Protein AF-A0A3D4Z1T8-F1 (afdb_monomer)

Mean predicted aligned error: 6.93 Å

Secondary structure (DSSP, 8-state):
-PPP-------------------SS------EEEETTT-SSHHHHHHHPPTT-EEEE-SEEESTTTT---SSEE--TT-EEEES-TTTEEEE-TTSS-SEE-TT--S-EEEEEEEE--EEEE-SSEEEES---EEEEEEEES-EEEEE-SSEEEES-TT-EEEEEEEES-EESS-SS-PPPSEEEES---EEES-EEES-SS-SEEE-TT---EEES-EEES--BTTB-EEEEE-SSS--SEEES-EEES-SSEEEEETTEEE-HHHHHTS-STTSEE--B-S---EEEGGGTEEEEPTT-TTTT-S--SGGG--TTSSPPPSSTT-STT----

Solvent-accessible surface area (backbone atoms only — not comparable to full-atom values): 15951 Å² total; per-residue (Å²): 139,82,82,79,84,79,80,80,85,75,88,80,85,82,92,71,93,80,83,89,82,91,71,94,91,71,82,76,52,84,47,74,43,39,31,61,82,77,27,68,28,63,55,60,37,52,72,68,52,49,64,64,13,35,34,38,32,48,66,40,69,44,16,60,87,70,59,56,33,67,60,50,32,72,52,55,47,21,38,26,37,39,31,71,33,35,95,47,12,31,42,39,41,80,64,33,39,21,44,37,34,27,61,53,19,33,80,18,40,42,32,22,29,23,38,28,28,9,38,26,56,54,1,0,29,30,33,32,33,51,15,39,25,38,40,34,44,31,36,38,37,51,10,14,4,47,60,34,2,3,27,31,22,33,30,54,15,53,54,25,33,39,30,47,32,40,38,35,46,14,25,48,73,62,88,74,90,71,58,19,18,27,30,28,27,36,44,16,34,32,38,42,32,24,23,39,30,28,53,15,57,14,22,23,29,33,39,32,65,78,31,47,24,40,41,32,22,22,30,17,32,40,6,21,44,97,63,36,22,20,14,37,32,38,69,30,72,68,74,66,38,34,42,28,26,25,34,40,45,74,24,45,57,25,30,24,28,51,53,81,40,78,24,49,34,60,58,48,38,68,45,94,52,92,77,33,32,34,69,31,42,72,68,77,52,46,52,67,41,60,93,76,74,35,70,54,69,38,95,86,26,72,34,60,58,57,27,60,85,55,75,89,34,16,24,83,88,68,45,51,5,28,43,15,40,64,33,10,69,79,42,65,80,131

pLDDT: mean 89.42, std 17.72, range [29.48, 98.94]

Sequence (334 aa):
MKKGKESKILFVLSFLLLAGCADDDCCFFDGTFIVPSDFLTIQEAVDFALPGETVLVQAGVYSPTTNGEFFPIFMKDGVNIEGEDPENTILDSQGGNYLLDLFNYDRGVILNLTLRGGNSFLGGAIYAESSSGILSNLYLIGNRAEEAGSAIYAVNSDGLTMNNLVVSGNASSISGSQIPAQVEADDSDLIFVNNVVADGDSDGVRINFGSAGVYENNIFYNNGFADFGVGLADTDEVTAARIQYNICFNNAEADFFLNGADQSAEQANDLPTDGLIFANFNAAPLFSDPFANLFTLQPGSPALNAGNPDPAFNNPDGSRNDIGAFGGPFAEPP

Structure (mmCIF, N/CA/C/O backbone):
data_AF-A0A3D4Z1T8-F1
#
_entry.id   AF-A0A3D4Z1T8-F1
#
loop_
_atom_site.group_PDB
_atom_site.id
_atom_site.type_symbol
_atom_site.label_atom_id
_atom_site.label_alt_id
_atom_site.label_comp_id
_atom_site.label_asym_id
_atom_site.label_entity_id
_atom_site.label_seq_id
_atom_site.pdbx_PDB_ins_code
_atom_site.Cartn_x
_atom_site.Cartn_y
_atom_site.Cartn_z
_atom_site.occupancy
_atom_site.B_iso_or_equiv
_atom_site.auth_seq_id
_atom_site.auth_comp_id
_atom_site.auth_asym_id
_atom_site.auth_atom_id
_atom_site.pdbx_PDB_model_num
ATOM 1 N N . MET A 1 1 ? 34.169 -23.763 -2.240 1.00 36.41 1 MET A N 1
ATOM 2 C CA . MET A 1 1 ? 32.953 -24.424 -1.716 1.00 36.41 1 MET A CA 1
ATOM 3 C C . MET A 1 1 ? 32.322 -23.506 -0.679 1.00 36.41 1 MET A C 1
ATOM 5 O O . MET A 1 1 ? 32.640 -23.607 0.497 1.00 36.41 1 MET A O 1
ATOM 9 N N . LYS A 1 2 ? 31.513 -22.543 -1.131 1.00 32.25 2 LYS A N 1
ATOM 10 C CA . LYS A 1 2 ? 30.677 -21.708 -0.260 1.00 32.25 2 LYS A CA 1
ATOM 11 C C . LYS A 1 2 ? 29.327 -22.418 -0.154 1.00 32.25 2 LYS A C 1
ATOM 13 O O . LYS A 1 2 ? 28.741 -22.735 -1.183 1.00 32.25 2 LYS A O 1
ATOM 18 N N . LYS A 1 3 ? 28.905 -22.761 1.064 1.00 32.12 3 LYS A N 1
ATOM 19 C CA . LYS A 1 3 ? 27.569 -23.309 1.326 1.00 32.12 3 LYS A CA 1
ATOM 20 C C . LYS A 1 3 ? 26.558 -22.177 1.149 1.00 32.12 3 LYS A C 1
ATOM 22 O O . LYS A 1 3 ? 26.746 -21.118 1.742 1.00 32.12 3 LYS A O 1
ATOM 27 N N . GLY A 1 4 ? 25.552 -22.408 0.310 1.00 29.48 4 GLY A N 1
ATOM 28 C CA . GLY A 1 4 ? 24.429 -21.500 0.119 1.00 29.48 4 GLY A CA 1
ATOM 29 C C . GLY A 1 4 ? 23.636 -21.341 1.413 1.00 29.48 4 GLY A C 1
ATOM 30 O O . GLY A 1 4 ? 23.415 -22.314 2.136 1.00 29.48 4 GLY A O 1
ATOM 31 N N . LYS A 1 5 ? 23.251 -20.100 1.709 1.00 32.88 5 LYS A N 1
ATOM 32 C CA . LYS A 1 5 ? 22.116 -19.800 2.578 1.00 32.88 5 LYS A CA 1
ATOM 33 C C . LYS A 1 5 ? 20.875 -20.089 1.735 1.00 32.88 5 LYS A C 1
ATOM 35 O O . LYS A 1 5 ? 20.563 -19.323 0.834 1.00 32.88 5 LYS A O 1
ATOM 40 N N . GLU A 1 6 ? 20.222 -21.216 1.981 1.00 31.22 6 GLU A N 1
ATOM 41 C CA . GLU A 1 6 ? 18.834 -21.393 1.558 1.00 31.22 6 GLU A CA 1
ATOM 42 C C . GLU A 1 6 ? 17.980 -20.500 2.465 1.00 31.22 6 GLU A C 1
ATOM 44 O O . GLU A 1 6 ? 17.920 -20.720 3.677 1.00 31.22 6 GLU A O 1
ATOM 49 N N . SER A 1 7 ? 17.397 -19.448 1.888 1.00 34.56 7 SER A N 1
ATOM 50 C CA . SER A 1 7 ? 16.359 -18.654 2.542 1.00 34.56 7 SER A CA 1
ATOM 51 C C . SER A 1 7 ? 15.093 -19.503 2.578 1.00 34.56 7 SER A C 1
ATOM 53 O O . SER A 1 7 ? 14.535 -19.849 1.538 1.00 34.56 7 SER A O 1
ATOM 55 N N . LYS A 1 8 ? 14.686 -19.921 3.777 1.00 32.81 8 LYS A N 1
ATOM 56 C CA . LYS A 1 8 ? 13.397 -20.573 3.995 1.00 32.81 8 LYS A CA 1
ATOM 57 C C . LYS A 1 8 ? 12.334 -19.482 3.997 1.00 32.81 8 LYS A C 1
ATOM 59 O O . LYS A 1 8 ? 12.191 -18.783 4.993 1.00 32.81 8 LYS A O 1
ATOM 64 N N . ILE A 1 9 ? 11.611 -19.358 2.890 1.00 36.59 9 ILE A N 1
ATOM 65 C CA . ILE A 1 9 ? 10.345 -18.627 2.833 1.00 36.59 9 ILE A CA 1
ATOM 66 C C . ILE A 1 9 ? 9.370 -19.375 3.749 1.00 36.59 9 ILE A C 1
ATOM 68 O O . ILE A 1 9 ? 9.028 -20.535 3.506 1.00 36.59 9 ILE A O 1
ATOM 72 N N . LEU A 1 10 ? 9.027 -18.744 4.869 1.00 31.45 10 LEU A N 1
ATOM 73 C CA . LEU A 1 10 ? 8.068 -19.245 5.840 1.00 31.45 10 LEU A CA 1
ATOM 74 C C . LEU A 1 10 ? 6.674 -18.831 5.358 1.00 31.45 10 LEU A C 1
ATOM 76 O O . LEU A 1 10 ? 6.359 -17.648 5.313 1.00 31.45 10 LEU A O 1
ATOM 80 N N . PHE A 1 11 ? 5.866 -19.816 4.970 1.00 34.88 11 PHE A N 1
ATOM 81 C CA . PHE A 1 11 ? 4.436 -19.651 4.721 1.00 34.88 11 PHE A CA 1
ATOM 82 C C . PHE A 1 11 ? 3.749 -19.149 5.997 1.00 34.88 11 PHE A C 1
ATOM 84 O O . PHE A 1 11 ? 3.828 -19.804 7.040 1.00 34.88 11 PHE A O 1
ATOM 91 N N . VAL A 1 12 ? 3.065 -18.012 5.901 1.00 32.75 12 VAL A N 1
ATOM 92 C CA . VAL A 1 12 ? 2.177 -17.485 6.936 1.00 32.75 12 VAL A CA 1
ATOM 93 C C . VAL A 1 12 ? 0.731 -17.837 6.561 1.00 32.75 12 VAL A C 1
ATOM 95 O O . VAL A 1 12 ? 0.331 -17.701 5.410 1.00 32.75 12 VAL A O 1
ATOM 98 N N . LEU A 1 13 ? -0.008 -18.303 7.577 1.00 31.41 13 LEU A N 1
ATOM 99 C CA . LEU A 1 13 ? -1.456 -18.545 7.671 1.00 31.41 13 LEU A CA 1
ATOM 100 C C . LEU A 1 13 ? -2.035 -19.815 7.014 1.00 31.41 13 LEU A C 1
ATOM 102 O O . LEU A 1 13 ? -2.638 -19.804 5.948 1.00 31.41 13 LEU A O 1
ATOM 106 N N . SER A 1 14 ? -2.022 -20.902 7.792 1.00 29.92 14 SER A N 1
ATOM 107 C CA . SER A 1 14 ? -3.186 -21.791 7.881 1.00 29.92 14 SER A CA 1
ATOM 108 C C . SER A 1 14 ? -3.663 -21.829 9.336 1.00 29.92 14 SER A C 1
ATOM 110 O O . SER A 1 14 ? -3.093 -22.550 10.158 1.00 29.92 14 SER A O 1
ATOM 112 N N . PHE A 1 15 ? -4.698 -21.057 9.673 1.00 38.16 15 PHE A N 1
ATOM 113 C CA . PHE A 1 15 ? -5.483 -21.321 10.877 1.00 38.16 15 PHE A CA 1
ATOM 114 C C . PHE A 1 15 ? -6.428 -22.485 10.578 1.00 38.16 15 PHE A C 1
ATOM 116 O O . PHE A 1 15 ? -7.404 -22.343 9.849 1.00 38.16 15 PHE A O 1
ATOM 123 N N . LEU A 1 16 ? -6.139 -23.651 11.152 1.00 31.67 16 LEU A N 1
ATOM 124 C CA . LEU A 1 16 ? -7.151 -24.672 11.393 1.00 31.67 16 LEU A CA 1
ATOM 125 C C . LEU A 1 16 ? -6.881 -25.301 12.763 1.00 31.67 16 LEU A C 1
ATOM 127 O O . LEU A 1 16 ? -5.834 -25.910 12.987 1.00 31.67 16 LEU A O 1
ATOM 131 N N . LEU A 1 17 ? -7.834 -25.125 13.681 1.00 39.34 17 LEU A N 1
ATOM 132 C CA . LEU A 1 17 ? -7.889 -25.796 14.978 1.00 39.34 17 LEU A CA 1
ATOM 133 C C . LEU A 1 17 ? -7.648 -27.310 14.837 1.00 39.34 17 LEU A C 1
ATOM 135 O O . LEU A 1 17 ? -8.365 -27.963 14.081 1.00 39.34 17 LEU A O 1
ATOM 139 N N . LEU A 1 18 ? -6.759 -27.878 15.666 1.00 34.84 18 LEU A N 1
ATOM 140 C CA . LEU A 1 18 ? -7.100 -28.958 16.613 1.00 34.84 18 LEU A CA 1
ATOM 141 C C . LEU A 1 18 ? -5.902 -29.422 17.473 1.00 34.84 18 LEU A C 1
ATOM 143 O O . LEU A 1 18 ? -4.934 -29.988 16.981 1.00 34.84 18 LEU A O 1
ATOM 147 N N . ALA A 1 19 ? -6.114 -29.284 18.786 1.00 38.44 19 ALA A N 1
ATOM 148 C CA . ALA A 1 19 ? -5.736 -30.180 19.886 1.00 38.44 19 ALA A CA 1
ATOM 149 C C . ALA A 1 19 ? -4.251 -30.393 20.271 1.00 38.44 19 ALA A C 1
ATOM 151 O O . ALA A 1 19 ? -3.569 -31.275 19.764 1.00 38.44 19 ALA A O 1
ATOM 152 N N . GLY A 1 20 ? -3.882 -29.756 21.391 1.00 37.00 20 GLY A N 1
ATOM 153 C CA . GLY A 1 20 ? -3.565 -30.481 22.628 1.00 37.00 20 GLY A CA 1
ATOM 154 C C . GLY A 1 20 ? -2.099 -30.828 22.902 1.00 37.00 20 GLY A C 1
ATOM 155 O O . GLY A 1 20 ? -1.621 -31.874 22.482 1.00 37.00 20 GLY A O 1
ATOM 156 N N . CYS A 1 21 ? -1.456 -30.056 23.782 1.00 36.59 21 CYS A N 1
ATOM 157 C CA . CYS A 1 21 ? -0.583 -30.616 24.816 1.00 36.59 21 CYS A CA 1
ATOM 158 C C . CYS A 1 21 ? -0.473 -29.641 25.993 1.00 36.59 21 CYS A C 1
ATOM 160 O O . CYS A 1 21 ? -0.343 -28.438 25.799 1.00 36.59 21 CYS A O 1
ATOM 162 N N . ALA A 1 22 ? -0.578 -30.197 27.196 1.00 50.84 22 ALA A N 1
ATOM 163 C CA . ALA A 1 22 ? -0.464 -29.517 28.472 1.00 50.84 22 ALA A CA 1
ATOM 164 C C . ALA A 1 22 ? 0.980 -29.076 28.738 1.00 50.84 22 ALA A C 1
ATOM 166 O O . ALA A 1 22 ? 1.883 -29.889 28.574 1.00 50.84 22 ALA A O 1
ATOM 167 N N . ASP A 1 23 ? 1.141 -27.830 29.176 1.00 43.91 23 ASP A N 1
ATOM 168 C CA . ASP A 1 23 ? 2.018 -27.415 30.271 1.00 43.91 23 ASP A CA 1
ATOM 169 C C . ASP A 1 23 ? 1.471 -26.071 30.797 1.00 43.91 23 ASP A C 1
ATOM 171 O O . ASP A 1 23 ? 1.036 -25.216 30.023 1.00 43.91 23 ASP A O 1
ATOM 175 N N . ASP A 1 24 ? 1.373 -25.952 32.120 1.00 50.19 24 ASP A N 1
ATOM 176 C CA . ASP A 1 24 ? 0.730 -24.847 32.837 1.00 50.19 24 ASP A CA 1
ATOM 177 C C . ASP A 1 24 ? 1.409 -23.483 32.538 1.00 50.19 24 ASP A C 1
ATOM 179 O O . ASP A 1 24 ? 2.635 -23.402 32.530 1.00 50.19 24 ASP A O 1
ATOM 183 N N . ASP A 1 25 ? 0.592 -22.430 32.344 1.00 47.31 25 ASP A N 1
ATOM 184 C CA . ASP A 1 25 ? 0.904 -20.985 32.149 1.00 47.31 25 ASP A CA 1
ATOM 185 C C . ASP A 1 25 ? 0.913 -20.362 30.731 1.00 47.31 25 ASP A C 1
ATOM 187 O O . ASP A 1 25 ? 1.461 -19.279 30.532 1.00 47.31 25 ASP A O 1
ATOM 191 N N . CYS A 1 26 ? 0.195 -20.916 29.751 1.00 44.06 26 CYS A N 1
ATOM 192 C CA . CYS A 1 26 ? -0.203 -20.147 28.555 1.00 44.06 26 CYS A CA 1
ATOM 193 C C . CYS A 1 26 ? -1.680 -20.374 28.222 1.00 44.06 26 CYS A C 1
ATOM 195 O O . CYS A 1 26 ? -2.026 -21.064 27.263 1.00 44.06 26 CYS A O 1
ATOM 197 N N . CYS A 1 27 ? -2.571 -19.783 29.018 1.00 45.53 27 CYS A N 1
ATOM 198 C CA . CYS A 1 27 ? -3.940 -19.550 28.574 1.00 45.53 27 CYS A CA 1
ATOM 199 C C . CYS A 1 27 ? -3.863 -18.532 27.427 1.00 45.53 27 CYS A C 1
ATOM 201 O O . CYS A 1 27 ? -3.828 -17.332 27.682 1.00 45.53 27 CYS A O 1
ATOM 203 N N . PHE A 1 28 ? -3.781 -18.989 26.176 1.00 46.03 28 PHE A N 1
ATOM 204 C CA . PHE A 1 28 ? -4.187 -18.145 25.056 1.00 46.03 28 PHE A CA 1
ATOM 205 C C . PHE A 1 28 ? -5.655 -17.810 25.307 1.00 46.03 28 PHE A C 1
ATOM 207 O O . PHE A 1 28 ? -6.518 -18.689 25.238 1.00 46.03 28 PHE A O 1
ATOM 214 N N . PHE A 1 29 ? -5.921 -16.575 25.720 1.00 50.31 29 PHE A N 1
ATOM 215 C CA . PHE A 1 29 ? -7.278 -16.074 25.741 1.00 50.31 29 PHE A CA 1
ATOM 216 C C . PHE A 1 29 ? -7.675 -15.855 24.282 1.00 50.31 29 PHE A C 1
ATOM 218 O O . PHE A 1 29 ? -7.070 -15.056 23.580 1.00 50.31 29 PHE A O 1
ATOM 225 N N . ASP A 1 30 ? -8.648 -16.634 23.817 1.00 70.00 30 ASP A N 1
ATOM 226 C CA . ASP A 1 30 ? -9.333 -16.438 22.537 1.00 70.00 30 ASP A CA 1
ATOM 227 C C . ASP A 1 30 ? -10.524 -15.498 22.779 1.00 70.00 30 ASP A C 1
ATOM 229 O O . ASP A 1 30 ? -11.695 -15.869 22.679 1.00 70.00 30 ASP A O 1
ATOM 233 N N . GLY A 1 31 ? -10.212 -14.312 23.305 1.00 89.38 31 GLY A N 1
ATOM 234 C CA . GLY A 1 31 ? -11.187 -13.265 23.565 1.00 89.38 31 GLY A CA 1
ATOM 235 C C . GLY A 1 31 ? -11.550 -12.562 22.265 1.00 89.38 31 GLY A C 1
ATOM 236 O O . GLY A 1 31 ? -10.676 -12.185 21.486 1.00 89.38 31 GLY A O 1
ATOM 237 N N . THR A 1 32 ? -12.846 -12.375 22.030 1.00 96.56 32 THR A N 1
ATOM 238 C CA . THR A 1 32 ? -13.352 -11.503 20.968 1.00 96.56 32 THR A CA 1
ATOM 239 C C . THR A 1 32 ? -14.172 -10.390 21.602 1.00 96.56 32 THR A C 1
ATOM 241 O O . THR A 1 32 ? -15.105 -10.676 22.353 1.00 96.56 32 THR A O 1
ATOM 244 N N . PHE A 1 33 ? -13.832 -9.141 21.292 1.00 97.81 33 PHE A N 1
ATOM 245 C CA . PHE A 1 33 ? -14.551 -7.953 21.749 1.00 97.81 33 PHE A CA 1
ATOM 246 C C . PHE A 1 33 ? -15.217 -7.276 20.564 1.00 97.81 33 PHE A C 1
ATOM 248 O O . PHE A 1 33 ? -14.541 -6.867 19.622 1.00 97.81 33 PHE A O 1
ATOM 255 N N . ILE A 1 34 ? -16.540 -7.174 20.601 1.00 98.19 34 ILE A N 1
ATOM 256 C CA . ILE A 1 34 ? -17.326 -6.688 19.471 1.00 98.19 34 ILE A CA 1
ATOM 257 C C . ILE A 1 34 ? -17.533 -5.182 19.605 1.00 98.19 34 ILE A C 1
ATOM 259 O O . ILE A 1 34 ? -18.083 -4.711 20.598 1.00 98.19 34 ILE A O 1
ATOM 263 N N . VAL A 1 35 ? -17.183 -4.414 18.579 1.00 98.44 35 VAL A N 1
ATOM 264 C CA . VAL A 1 35 ? -17.425 -2.965 18.524 1.00 98.44 35 VAL A CA 1
ATOM 265 C C . VAL A 1 35 ? -18.526 -2.695 17.488 1.00 98.44 35 VAL A C 1
ATOM 267 O O . VAL A 1 35 ? -18.355 -3.083 16.333 1.00 98.44 35 VAL A O 1
ATOM 270 N N . PRO A 1 36 ? -19.655 -2.040 17.837 1.00 98.06 36 PRO A N 1
ATOM 271 C CA . PRO A 1 36 ? -19.873 -1.258 19.053 1.00 98.06 36 PRO A CA 1
ATOM 272 C C . PRO A 1 36 ? -20.650 -1.978 20.184 1.00 98.06 36 PRO A C 1
ATOM 274 O O . PRO A 1 36 ? -21.173 -1.323 21.084 1.00 98.06 36 PRO A O 1
ATOM 277 N N . SER A 1 37 ? -20.837 -3.302 20.116 1.00 97.19 37 SER A N 1
ATOM 278 C CA . SER A 1 37 ? -21.727 -4.028 21.044 1.00 97.19 37 SER A CA 1
ATOM 279 C C . SER A 1 37 ? -21.192 -4.105 22.482 1.00 97.19 37 SER A C 1
ATOM 281 O O . SER A 1 37 ? -21.949 -3.884 23.429 1.00 97.19 37 SER A O 1
ATOM 283 N N . ASP A 1 38 ? -19.912 -4.436 22.644 1.00 97.94 38 ASP A N 1
ATOM 284 C CA . ASP A 1 38 ? -19.238 -4.602 23.937 1.00 97.94 38 ASP A CA 1
ATOM 285 C C . ASP A 1 38 ? -18.536 -3.310 24.381 1.00 97.94 38 ASP A C 1
ATOM 287 O O . ASP A 1 38 ? -18.548 -2.971 25.566 1.00 97.94 38 ASP A O 1
ATOM 291 N N . PHE A 1 39 ? -17.975 -2.569 23.423 1.00 98.31 39 PHE A N 1
ATOM 292 C CA . PHE A 1 39 ? -17.310 -1.276 23.611 1.00 98.31 39 PHE A CA 1
ATOM 293 C C . PHE A 1 39 ? -17.848 -0.274 22.604 1.00 98.31 39 PHE A C 1
ATOM 295 O O . PHE A 1 39 ? -18.145 -0.658 21.480 1.00 98.31 39 PHE A O 1
ATOM 302 N N . LEU A 1 40 ? -17.961 1.004 22.972 1.00 97.69 40 LEU A N 1
ATOM 303 C CA . LEU A 1 40 ? -18.486 2.010 22.046 1.00 97.69 40 LEU A CA 1
ATOM 304 C C . LEU A 1 40 ? -17.462 2.368 20.960 1.00 97.69 40 LEU A C 1
ATOM 306 O O . LEU A 1 40 ? -17.843 2.654 19.820 1.00 97.69 40 LEU A O 1
ATOM 310 N N . THR A 1 41 ? -16.180 2.362 21.322 1.00 98.69 41 THR A N 1
ATOM 311 C CA . THR A 1 41 ? -15.068 2.718 20.440 1.00 98.69 41 THR A CA 1
ATOM 312 C C . THR A 1 41 ? -14.070 1.572 20.299 1.00 98.69 41 THR A C 1
ATOM 314 O O . THR A 1 41 ? -13.960 0.688 21.152 1.00 98.69 41 THR A O 1
ATOM 317 N N . ILE A 1 42 ? -13.339 1.587 19.190 1.00 98.81 42 ILE A N 1
ATOM 318 C CA . ILE A 1 42 ? -12.289 0.629 18.868 1.00 98.81 42 ILE A CA 1
ATOM 319 C C . ILE A 1 42 ? -11.119 0.818 19.830 1.00 98.81 42 ILE A C 1
ATOM 321 O O . ILE A 1 42 ? -10.618 -0.177 20.348 1.00 98.81 42 ILE A O 1
ATOM 325 N N . GLN A 1 43 ? -10.728 2.061 20.148 1.00 98.75 43 GLN A N 1
ATOM 326 C CA . GLN A 1 43 ? -9.655 2.294 21.120 1.00 98.75 43 GLN A CA 1
ATOM 327 C C . GLN A 1 43 ? -9.976 1.685 22.493 1.00 98.75 43 GLN A C 1
ATOM 329 O O . GLN A 1 43 ? -9.100 1.076 23.097 1.00 98.75 43 GLN A O 1
ATOM 334 N N . GLU A 1 44 ? -11.219 1.786 22.982 1.00 98.56 44 GLU A N 1
ATOM 335 C CA . GLU A 1 44 ? -11.609 1.175 24.263 1.00 98.56 44 GLU A CA 1
ATOM 336 C C . GLU A 1 44 ? -11.464 -0.356 24.238 1.00 98.56 44 GLU A C 1
ATOM 338 O O . GLU A 1 44 ? -10.975 -0.952 25.202 1.00 98.56 44 GLU A O 1
ATOM 343 N N . ALA A 1 45 ? -11.855 -0.993 23.131 1.00 98.56 45 ALA A N 1
ATOM 344 C CA . ALA A 1 45 ? -11.708 -2.434 22.956 1.00 98.56 45 ALA A CA 1
ATOM 345 C C . ALA A 1 45 ? -10.233 -2.852 22.848 1.00 98.56 45 ALA A C 1
ATOM 347 O O . ALA A 1 45 ? -9.822 -3.822 23.487 1.00 98.56 45 ALA A O 1
ATOM 348 N N . VAL A 1 46 ? -9.419 -2.097 22.100 1.00 98.50 46 VAL A N 1
ATOM 349 C CA . VAL A 1 46 ? -7.968 -2.315 22.004 1.00 98.50 46 VAL A CA 1
ATOM 350 C C . VAL A 1 46 ? -7.325 -2.160 23.377 1.00 98.50 46 VAL A C 1
ATOM 352 O O . VAL A 1 46 ? -6.566 -3.032 23.786 1.00 98.50 46 VAL A O 1
ATOM 355 N N . ASP A 1 47 ? -7.664 -1.122 24.142 1.00 98.38 47 ASP A N 1
ATOM 356 C CA . ASP A 1 47 ? -7.145 -0.893 25.494 1.00 98.38 47 ASP A CA 1
ATOM 357 C C . ASP A 1 47 ? -7.470 -2.052 26.440 1.00 98.38 47 ASP A C 1
ATOM 359 O O . ASP A 1 47 ? -6.635 -2.414 27.277 1.00 98.38 47 ASP A O 1
ATOM 363 N N . PHE A 1 48 ? -8.631 -2.685 26.268 1.00 97.62 48 PHE A N 1
ATOM 364 C CA . PHE A 1 48 ? -9.049 -3.837 27.060 1.00 97.62 48 PHE A CA 1
ATOM 365 C C . PHE A 1 48 ? -8.361 -5.149 26.646 1.00 97.62 48 PHE A C 1
ATOM 367 O O . PHE A 1 48 ? -7.949 -5.913 27.519 1.00 97.62 48 PHE A O 1
ATOM 374 N N . ALA A 1 49 ? -8.202 -5.392 25.343 1.00 97.06 49 ALA A N 1
ATOM 375 C CA . ALA A 1 49 ? -7.751 -6.669 24.791 1.00 97.06 49 ALA A CA 1
ATOM 376 C C . ALA A 1 49 ? -6.320 -7.063 25.199 1.00 97.06 49 ALA A C 1
ATOM 378 O O . ALA A 1 49 ? -5.423 -6.234 25.303 1.00 97.06 49 ALA A O 1
ATOM 379 N N . LEU A 1 50 ? -6.058 -8.341 25.406 1.00 96.31 50 LEU A N 1
ATOM 380 C CA . LEU A 1 50 ? -4.731 -8.893 25.652 1.00 96.31 50 LEU A CA 1
ATOM 381 C C . LEU A 1 50 ? -4.085 -9.362 24.337 1.00 96.31 50 LEU A C 1
ATOM 383 O O . LEU A 1 50 ? -4.788 -9.623 23.362 1.00 96.31 50 LEU A O 1
ATOM 387 N N . PRO A 1 51 ? -2.747 -9.506 24.288 1.00 95.50 51 PRO A N 1
ATOM 388 C CA . PRO A 1 51 ? -2.080 -10.074 23.121 1.00 95.50 51 PRO A CA 1
ATOM 389 C C . PRO A 1 51 ? -2.667 -11.443 22.745 1.00 95.50 51 PRO A C 1
ATOM 391 O O . PRO A 1 51 ? -2.784 -12.328 23.595 1.00 95.50 51 PRO A O 1
ATOM 394 N N . GLY A 1 52 ? -3.007 -11.617 21.470 1.00 94.38 52 GLY A N 1
ATOM 395 C CA . GLY A 1 52 ? -3.678 -12.789 20.910 1.00 94.38 52 GLY A CA 1
ATOM 396 C C . GLY A 1 52 ? -5.201 -12.658 20.803 1.00 94.38 52 GLY A C 1
ATOM 397 O O . GLY A 1 52 ? -5.803 -13.435 20.067 1.00 94.38 52 GLY A O 1
ATOM 398 N N . GLU A 1 53 ? -5.818 -11.689 21.485 1.00 96.81 53 GLU A N 1
ATOM 399 C CA . GLU A 1 53 ? -7.260 -11.431 21.407 1.00 96.81 53 GLU A CA 1
ATOM 400 C C . GLU A 1 53 ? -7.620 -10.552 20.201 1.00 96.81 53 GLU A C 1
ATOM 402 O O . GLU A 1 53 ? -6.780 -9.843 19.637 1.00 96.81 53 GLU A O 1
ATOM 407 N N . THR A 1 54 ? -8.896 -10.595 19.813 1.00 98.00 54 THR A N 1
ATOM 408 C CA . THR A 1 54 ? -9.405 -9.920 18.615 1.00 98.00 54 THR A CA 1
ATOM 409 C C . THR A 1 54 ? -10.452 -8.874 18.967 1.00 98.00 54 THR A C 1
ATOM 411 O O . THR A 1 54 ? -11.431 -9.148 19.663 1.00 98.00 54 THR A O 1
ATOM 414 N N . VAL A 1 55 ? -10.274 -7.671 18.433 1.00 98.69 55 VAL A N 1
ATOM 415 C CA . VAL A 1 55 ? -11.310 -6.644 18.370 1.00 98.69 55 VAL A CA 1
ATOM 416 C C . VAL A 1 55 ? -12.055 -6.816 17.046 1.00 98.69 55 VAL A C 1
ATOM 418 O O . VAL A 1 55 ? -11.518 -6.512 15.982 1.00 98.69 55 VAL A O 1
ATOM 421 N N . LEU A 1 56 ? -13.282 -7.334 17.113 1.00 98.62 56 LEU A N 1
ATOM 422 C CA . LEU A 1 56 ? -14.152 -7.523 15.953 1.00 98.62 56 LEU A CA 1
ATOM 423 C C . LEU A 1 56 ? -14.993 -6.261 15.741 1.00 98.62 56 LEU A C 1
ATOM 425 O O . LEU A 1 56 ? -15.858 -5.930 16.555 1.00 98.62 56 LEU A O 1
ATOM 429 N N . VAL A 1 57 ? -14.755 -5.558 14.641 1.00 98.81 57 VAL A N 1
ATOM 430 C CA . VAL A 1 57 ? -15.396 -4.280 14.324 1.00 98.81 57 VAL A CA 1
ATOM 431 C C . VAL A 1 57 ? -16.517 -4.519 13.319 1.00 98.81 57 VAL A C 1
ATOM 433 O O . VAL A 1 57 ? -16.278 -4.853 12.160 1.00 98.81 57 VAL A O 1
ATOM 436 N N . GLN A 1 58 ? -17.758 -4.352 13.767 1.00 98.62 58 GLN A N 1
ATOM 437 C CA . GLN A 1 58 ? -18.931 -4.538 12.915 1.00 98.62 58 GLN A CA 1
ATOM 438 C C . GLN A 1 58 ? -18.970 -3.521 11.766 1.00 98.62 58 GLN A C 1
ATOM 440 O O . GLN A 1 58 ? -18.305 -2.485 11.798 1.00 98.62 58 GLN A O 1
ATOM 445 N N . ALA A 1 59 ? -19.762 -3.802 10.737 1.00 98.50 59 ALA A N 1
ATOM 446 C CA . ALA A 1 59 ? -19.965 -2.862 9.642 1.00 98.50 59 ALA A CA 1
ATOM 447 C C . ALA A 1 59 ? -20.551 -1.534 10.164 1.00 98.50 59 ALA A C 1
ATOM 449 O O . ALA A 1 59 ? -21.558 -1.499 10.879 1.00 98.50 59 ALA A O 1
ATOM 450 N N . GLY A 1 60 ? -19.929 -0.419 9.791 1.00 98.44 60 GLY A N 1
ATOM 451 C CA . GLY A 1 60 ? -20.274 0.910 10.276 1.00 98.44 60 GLY A CA 1
ATOM 452 C C . GLY A 1 60 ? -19.171 1.937 10.034 1.00 98.44 60 GLY A C 1
ATOM 453 O O . GLY A 1 60 ? -18.051 1.607 9.654 1.00 98.44 60 GLY A O 1
ATOM 454 N N . VAL A 1 61 ? -19.499 3.208 10.274 1.00 98.69 61 VAL A N 1
ATOM 455 C CA . VAL A 1 61 ? -18.519 4.303 10.276 1.00 98.69 61 VAL A CA 1
ATOM 456 C C . VAL A 1 61 ? -18.153 4.627 11.720 1.00 98.69 61 VAL A C 1
ATOM 458 O O . VAL A 1 61 ? -19.042 4.943 12.511 1.00 98.69 61 VAL A O 1
ATOM 461 N N . TYR A 1 62 ? -16.858 4.592 12.020 1.00 98.75 62 TYR A N 1
ATOM 462 C CA . TYR A 1 62 ? -16.253 4.879 13.318 1.00 98.75 62 TYR A CA 1
ATOM 463 C C . TYR A 1 62 ? -15.440 6.167 13.195 1.00 98.75 62 TYR A C 1
ATOM 465 O O . TYR A 1 62 ? -14.492 6.255 12.412 1.00 98.75 62 TYR A O 1
ATOM 473 N N . SER A 1 63 ? -15.873 7.209 13.900 1.00 98.75 63 SER A N 1
ATOM 474 C CA . SER A 1 63 ? -15.331 8.562 13.781 1.00 98.75 63 SER A CA 1
ATOM 475 C C . SER A 1 63 ? -15.639 9.420 15.012 1.00 98.75 63 SER A C 1
ATOM 477 O O . SER A 1 63 ? -16.583 9.117 15.755 1.00 98.75 63 SER A O 1
ATOM 479 N N . PRO A 1 64 ? -14.957 10.571 15.186 1.00 98.38 64 PRO A N 1
ATOM 480 C CA . PRO A 1 64 ? -15.240 11.484 16.293 1.00 98.38 64 PRO A CA 1
ATOM 481 C C . PRO A 1 64 ? -16.705 11.932 16.373 1.00 98.38 64 PRO A C 1
ATOM 483 O O . PRO A 1 64 ? -17.214 12.234 17.450 1.00 98.38 64 PRO A O 1
ATOM 486 N N . THR A 1 65 ? -17.404 11.991 15.235 1.00 98.06 65 THR A N 1
ATOM 487 C CA . THR A 1 65 ? -18.792 12.475 15.162 1.00 98.06 65 THR A CA 1
ATOM 488 C C . THR A 1 65 ? -19.852 11.375 15.177 1.00 98.06 65 THR A C 1
ATOM 490 O O . THR A 1 65 ? -21.021 11.691 15.397 1.00 98.06 65 THR A O 1
ATOM 493 N N . THR A 1 66 ? -19.488 10.111 14.945 1.00 98.12 66 THR A N 1
ATOM 494 C CA . THR A 1 66 ? -20.445 8.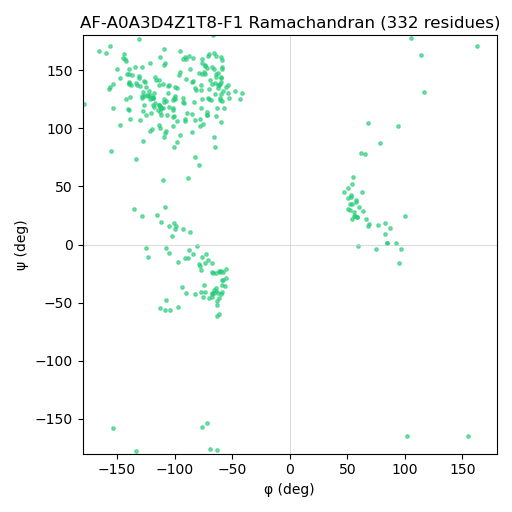990 14.860 1.00 98.12 66 THR A CA 1
ATOM 495 C C . THR A 1 66 ? -20.562 8.232 16.177 1.00 98.12 66 THR A C 1
ATOM 497 O O . THR A 1 66 ? -21.662 8.111 16.713 1.00 98.12 66 THR A O 1
ATOM 500 N N . ASN A 1 67 ? -19.439 7.774 16.724 1.00 98.06 67 ASN A N 1
ATOM 501 C CA . ASN A 1 67 ? -19.362 7.039 17.989 1.00 98.06 67 ASN A CA 1
ATOM 502 C C . ASN A 1 67 ? -18.398 7.686 18.998 1.00 98.06 67 ASN A C 1
ATOM 504 O O . ASN A 1 67 ? -18.308 7.220 20.129 1.00 98.06 67 ASN A O 1
ATOM 508 N N . GLY A 1 68 ? -17.715 8.770 18.615 1.00 97.81 68 GLY A N 1
ATOM 509 C CA . GLY A 1 68 ? -16.715 9.415 19.463 1.00 97.81 68 GLY A CA 1
ATOM 510 C C . GLY A 1 68 ? -15.343 8.749 19.399 1.00 97.81 68 GLY A C 1
ATOM 511 O O . GLY A 1 68 ? -14.544 8.975 20.305 1.00 97.81 68 GLY A O 1
ATOM 512 N N . GLU A 1 69 ? -15.070 7.952 18.356 1.00 98.38 69 GLU A N 1
ATOM 513 C CA . GLU A 1 69 ? -13.740 7.386 18.114 1.00 98.38 69 GLU A CA 1
ATOM 514 C C . GLU A 1 69 ? -12.688 8.495 18.080 1.00 98.38 69 GLU A C 1
ATOM 516 O O . GLU A 1 69 ? -12.900 9.556 17.484 1.00 98.38 69 GLU A O 1
ATOM 521 N N . PHE A 1 70 ? -11.549 8.245 18.715 1.00 95.38 70 PHE A N 1
ATOM 522 C CA . PHE A 1 70 ? -10.420 9.160 18.699 1.00 95.38 70 PHE A CA 1
ATOM 523 C C . PHE A 1 70 ? -9.285 8.557 17.877 1.00 95.38 70 PHE A C 1
ATOM 525 O O . PHE A 1 70 ? -9.000 7.371 17.998 1.00 95.38 70 PHE A O 1
ATOM 532 N N . PHE A 1 71 ? -8.637 9.392 17.064 1.00 98.50 71 PHE A N 1
ATOM 533 C CA . PHE A 1 71 ? -7.530 8.983 16.208 1.00 98.50 71 PHE A CA 1
ATOM 534 C C . PHE A 1 71 ? -6.221 9.693 16.598 1.00 98.50 71 PHE A C 1
ATOM 536 O O . PHE A 1 71 ? -6.248 10.893 16.911 1.00 98.50 71 PHE A O 1
ATOM 543 N N . PRO A 1 72 ? -5.076 8.989 16.552 1.00 98.75 72 PRO A N 1
ATOM 544 C CA . PRO A 1 72 ? -4.937 7.604 16.091 1.00 98.75 72 PRO A CA 1
ATOM 545 C C . PRO A 1 72 ? -5.436 6.576 17.113 1.00 98.75 72 PRO A C 1
ATOM 547 O O . PRO A 1 72 ? -5.465 6.850 18.313 1.00 98.75 72 PRO A O 1
ATOM 550 N N . ILE A 1 73 ? -5.795 5.392 16.618 1.00 98.81 73 ILE A N 1
ATOM 551 C CA . ILE A 1 73 ? -5.934 4.195 17.440 1.00 98.81 73 ILE A CA 1
ATOM 552 C C . ILE A 1 73 ? -4.524 3.678 17.720 1.00 98.81 73 ILE A C 1
ATOM 554 O O . ILE A 1 73 ? -3.794 3.307 16.799 1.00 98.81 73 ILE A O 1
ATOM 558 N N . PHE A 1 74 ? -4.146 3.663 18.992 1.00 98.69 74 PHE A N 1
ATOM 559 C CA . PHE A 1 74 ? -2.873 3.142 19.465 1.00 98.69 74 PHE A CA 1
ATOM 560 C C . PHE A 1 74 ? -2.957 1.630 19.604 1.00 98.69 74 PHE A C 1
ATOM 562 O O . PHE A 1 74 ? -3.603 1.116 20.523 1.00 98.69 74 PHE A O 1
ATOM 569 N N . MET A 1 75 ? -2.301 0.922 18.688 1.00 98.50 75 MET A N 1
ATOM 570 C CA . MET A 1 75 ? -2.293 -0.532 18.698 1.00 98.50 75 MET A CA 1
ATOM 571 C C . MET A 1 75 ? -1.414 -1.082 19.817 1.00 98.50 75 MET A C 1
ATOM 573 O O . MET A 1 75 ? -0.378 -0.520 20.170 1.00 98.50 75 MET A O 1
ATOM 577 N N . LYS A 1 76 ? -1.819 -2.231 20.364 1.00 97.38 76 LYS A N 1
ATOM 578 C CA . LYS A 1 76 ? -1.004 -3.003 21.304 1.00 97.38 76 LYS A CA 1
ATOM 579 C C . LYS A 1 76 ? -0.427 -4.223 20.607 1.00 97.38 76 LYS A C 1
ATOM 581 O O . LYS A 1 76 ? -1.143 -4.919 19.893 1.00 97.38 76 LYS A O 1
ATOM 586 N N . ASP A 1 77 ? 0.846 -4.495 20.869 1.00 96.50 77 ASP A N 1
ATOM 587 C CA . ASP A 1 77 ? 1.555 -5.705 20.441 1.00 96.50 77 ASP A CA 1
ATOM 588 C C . ASP A 1 77 ? 0.695 -6.968 20.647 1.00 96.50 77 ASP A C 1
ATOM 590 O O . ASP A 1 77 ? 0.165 -7.223 21.732 1.00 96.50 77 ASP A O 1
ATOM 594 N N . GLY A 1 78 ? 0.521 -7.728 19.569 1.00 96.00 78 GLY A N 1
ATOM 595 C CA . GLY A 1 78 ? -0.255 -8.961 19.510 1.00 96.00 78 GLY A CA 1
ATOM 596 C C . GLY A 1 78 ? -1.781 -8.820 19.519 1.00 96.00 78 GLY A C 1
ATOM 597 O O . GLY A 1 78 ? -2.441 -9.848 19.420 1.00 96.00 78 GLY A O 1
ATOM 598 N N . VAL A 1 79 ? -2.368 -7.624 19.647 1.00 98.06 79 VAL A N 1
ATOM 599 C CA . VAL A 1 79 ? -3.833 -7.447 19.547 1.00 98.06 79 VAL A CA 1
ATOM 600 C C . VAL A 1 79 ? -4.256 -7.394 18.081 1.00 98.06 79 VAL A C 1
ATOM 602 O O . VAL A 1 79 ? -3.667 -6.654 17.291 1.00 98.06 79 VAL A O 1
ATOM 605 N N . ASN A 1 80 ? -5.297 -8.146 17.723 1.00 98.50 80 ASN A N 1
ATOM 606 C CA . ASN A 1 80 ? -5.838 -8.156 16.365 1.00 98.50 80 ASN A CA 1
ATOM 607 C C . ASN A 1 80 ? -7.015 -7.186 16.220 1.00 98.50 80 ASN A C 1
ATOM 609 O O . ASN A 1 80 ? -7.806 -7.021 17.152 1.00 98.50 80 ASN A O 1
ATOM 613 N N . ILE A 1 81 ? -7.172 -6.611 15.028 1.00 98.56 81 ILE A N 1
ATOM 614 C CA . ILE A 1 81 ? -8.413 -5.959 14.598 1.00 98.56 81 ILE A CA 1
ATOM 615 C C . ILE A 1 81 ? -8.906 -6.654 13.335 1.00 98.56 81 ILE A C 1
ATOM 617 O O . ILE A 1 81 ? -8.171 -6.778 12.356 1.00 98.56 81 ILE A O 1
ATOM 621 N N . GLU A 1 82 ? -10.170 -7.053 13.349 1.00 98.56 82 GLU A N 1
ATOM 622 C CA . GLU A 1 82 ? -10.853 -7.613 12.189 1.00 98.56 82 GLU A CA 1
ATOM 623 C C . GLU A 1 82 ? -12.137 -6.829 11.945 1.00 98.56 82 GLU A C 1
ATOM 625 O O . GLU A 1 82 ? -13.007 -6.766 12.813 1.00 98.56 82 GLU A O 1
ATOM 630 N N . GLY A 1 83 ? -12.262 -6.210 10.774 1.00 98.44 83 GLY A N 1
ATOM 631 C CA . GLY A 1 83 ? -13.542 -5.678 10.331 1.00 98.44 83 GLY A CA 1
ATOM 632 C C . GLY A 1 83 ? -14.456 -6.767 9.773 1.00 98.44 83 GLY A C 1
ATOM 633 O O . GLY A 1 83 ? -14.009 -7.746 9.176 1.00 98.44 83 GLY A O 1
ATOM 634 N N . GLU A 1 84 ? -15.759 -6.590 9.969 1.00 97.00 84 GLU A N 1
ATOM 635 C CA . GLU A 1 84 ? -16.791 -7.485 9.438 1.00 97.00 84 GLU A CA 1
ATOM 636 C C . GLU A 1 84 ? -16.821 -7.485 7.903 1.00 97.00 84 GLU A C 1
ATOM 638 O O . GLU A 1 84 ? -17.039 -8.529 7.291 1.00 97.00 84 GLU A O 1
ATOM 643 N N . ASP A 1 85 ? -16.596 -6.322 7.289 1.00 91.50 85 ASP A N 1
ATOM 644 C CA . ASP A 1 85 ? -16.616 -6.137 5.840 1.00 91.50 85 ASP A CA 1
ATOM 645 C C . ASP A 1 85 ? -15.719 -4.945 5.459 1.00 91.50 85 ASP A C 1
ATOM 647 O O . ASP A 1 85 ? -16.025 -3.821 5.862 1.00 91.50 85 ASP A O 1
ATOM 651 N N . PRO A 1 86 ? -14.639 -5.126 4.675 1.00 88.62 86 PRO A N 1
ATOM 652 C CA . PRO A 1 86 ? -13.727 -4.035 4.334 1.00 88.62 86 PRO A CA 1
ATOM 653 C C . PRO A 1 86 ? -14.395 -2.849 3.634 1.00 88.62 86 PRO A C 1
ATOM 655 O O . PRO A 1 86 ? -13.950 -1.717 3.830 1.00 88.62 86 PRO A O 1
ATOM 658 N N . GLU A 1 87 ? -15.458 -3.067 2.852 1.00 90.38 87 GLU A N 1
ATOM 659 C CA . GLU A 1 87 ? -16.149 -1.983 2.142 1.00 90.38 87 GLU A CA 1
ATOM 660 C C . GLU A 1 87 ? -17.053 -1.157 3.071 1.00 90.38 87 GLU A C 1
ATOM 662 O O . GLU A 1 87 ? -17.382 -0.007 2.765 1.00 90.38 87 GLU A O 1
ATOM 667 N N . ASN A 1 88 ? -17.456 -1.728 4.212 1.00 96.38 88 ASN A N 1
ATOM 668 C CA . ASN A 1 88 ? -18.468 -1.151 5.098 1.00 96.38 88 ASN A CA 1
ATOM 669 C C . ASN A 1 88 ? -17.997 -0.929 6.545 1.00 96.38 88 ASN A C 1
ATOM 671 O O . ASN A 1 88 ? -18.681 -0.224 7.286 1.00 96.38 88 ASN A O 1
ATOM 675 N N . THR A 1 89 ? -16.841 -1.451 6.952 1.00 98.62 89 THR A N 1
ATOM 676 C CA . THR A 1 89 ? -16.191 -1.175 8.239 1.00 98.62 89 THR A CA 1
ATOM 677 C C . THR A 1 89 ? -15.160 -0.063 8.056 1.00 98.62 89 THR A C 1
ATOM 679 O O . THR A 1 89 ? -14.016 -0.286 7.658 1.00 98.62 89 THR A O 1
ATOM 682 N N . ILE A 1 90 ? -15.588 1.172 8.314 1.00 98.88 90 ILE A N 1
ATOM 683 C CA . ILE A 1 90 ? -14.872 2.390 7.931 1.00 98.88 90 ILE A CA 1
ATOM 684 C C . ILE A 1 90 ? -14.393 3.129 9.178 1.00 98.88 90 ILE A C 1
ATOM 686 O O . ILE A 1 90 ? -15.203 3.612 9.969 1.00 98.88 90 ILE A O 1
ATOM 690 N N . LEU A 1 91 ? -13.083 3.310 9.301 1.00 98.88 91 LEU A N 1
ATOM 691 C CA . LEU A 1 91 ? -12.470 4.257 10.223 1.00 98.88 91 LEU A CA 1
ATOM 692 C C . LEU A 1 91 ? -12.264 5.574 9.463 1.00 98.88 91 LEU A C 1
ATOM 694 O O . LEU A 1 91 ? -11.634 5.607 8.403 1.00 98.88 91 LEU A O 1
ATOM 698 N N . ASP A 1 92 ? -12.835 6.662 9.978 1.00 98.81 92 ASP A N 1
ATOM 699 C CA . ASP A 1 92 ? -12.838 7.966 9.311 1.00 98.81 92 ASP A CA 1
ATOM 700 C C . ASP A 1 92 ? -12.364 9.063 10.267 1.00 98.81 92 ASP A C 1
ATOM 702 O O . ASP A 1 92 ? -13.095 9.476 11.171 1.00 98.81 92 ASP A O 1
ATOM 706 N N . SER A 1 93 ? -11.146 9.563 10.045 1.00 98.19 93 SER A N 1
ATOM 707 C CA . SER A 1 93 ? -10.548 10.624 10.871 1.00 98.19 93 SER A CA 1
ATOM 708 C C . SER A 1 93 ? -11.122 12.018 10.574 1.00 98.19 93 SER A C 1
ATOM 710 O O . SER A 1 93 ? -10.924 12.958 11.344 1.00 98.19 93 SER A O 1
ATOM 712 N N . GLN A 1 94 ? -11.898 12.178 9.494 1.00 98.00 94 GLN A N 1
ATOM 713 C CA . GLN A 1 94 ? -12.588 13.426 9.134 1.00 98.00 94 GLN A CA 1
ATOM 714 C C . GLN A 1 94 ? -11.657 14.643 8.967 1.00 98.00 94 GLN A C 1
ATOM 716 O O . GLN A 1 94 ? -12.010 15.772 9.314 1.00 98.00 94 GLN A O 1
ATOM 721 N N . GLY A 1 95 ? -10.465 14.417 8.417 1.00 96.38 95 GLY A N 1
ATOM 722 C CA . GLY A 1 95 ? -9.394 15.406 8.272 1.00 96.38 95 GLY A CA 1
ATOM 723 C C . GLY A 1 95 ? -8.539 15.586 9.529 1.00 96.38 95 GLY A C 1
ATOM 724 O O . GLY A 1 95 ? -7.760 16.540 9.585 1.00 96.38 95 GLY A O 1
ATOM 725 N N . GLY A 1 96 ? -8.722 14.731 10.540 1.00 96.31 96 GLY A N 1
ATOM 726 C CA . GLY A 1 96 ? -7.909 14.666 11.751 1.00 96.31 96 GLY A CA 1
ATOM 727 C C . GLY A 1 96 ? -6.559 13.985 11.521 1.00 96.31 96 GLY A C 1
ATOM 728 O O . GLY A 1 96 ? -6.066 13.930 10.402 1.00 96.31 96 GLY A O 1
ATOM 729 N N . ASN A 1 97 ? -5.960 13.462 12.591 1.00 96.62 97 ASN A N 1
ATOM 730 C CA . ASN A 1 97 ? -4.653 12.797 12.548 1.00 96.62 97 ASN A CA 1
ATOM 731 C C . ASN A 1 97 ? -4.689 11.478 11.735 1.00 96.62 97 ASN A C 1
ATOM 733 O O . ASN A 1 97 ? -5.746 11.086 11.231 1.00 96.62 97 ASN A O 1
ATOM 737 N N . TYR A 1 98 ? -3.555 10.782 11.625 1.00 98.56 98 TYR A N 1
ATOM 738 C CA . TYR A 1 98 ? -3.509 9.415 11.099 1.00 98.56 98 TYR A CA 1
ATOM 739 C C . TYR A 1 98 ? -4.382 8.461 11.918 1.00 98.56 98 TYR A C 1
ATOM 741 O O . TYR A 1 98 ? -4.748 8.763 13.055 1.00 98.56 98 TYR A O 1
ATOM 749 N N . LEU A 1 99 ? -4.776 7.337 11.319 1.00 98.88 99 LEU A N 1
ATOM 750 C CA . LEU A 1 99 ? -5.798 6.457 11.880 1.00 98.88 99 LEU A CA 1
ATOM 751 C C . LEU A 1 99 ? -5.216 5.381 12.787 1.00 98.88 99 LEU A C 1
ATOM 753 O O . LEU A 1 99 ? -5.795 5.129 13.838 1.00 98.88 99 LEU A O 1
ATOM 757 N N . LEU A 1 100 ? -4.100 4.760 12.406 1.00 98.88 100 LEU A N 1
ATOM 758 C CA . LEU A 1 100 ? -3.488 3.670 13.168 1.00 98.88 100 LEU A CA 1
ATOM 759 C C . LEU A 1 100 ? -2.043 4.007 13.539 1.00 98.88 100 LEU A C 1
ATOM 761 O O . LEU A 1 100 ? -1.238 4.338 12.668 1.00 98.88 100 LEU A O 1
ATOM 765 N N . ASP A 1 101 ? -1.731 3.891 14.828 1.00 98.81 101 ASP A N 1
ATOM 766 C CA . ASP A 1 101 ? -0.373 3.960 15.364 1.00 98.81 101 ASP A CA 1
ATOM 767 C C . ASP A 1 101 ? 0.132 2.543 15.647 1.00 98.81 101 ASP A C 1
ATOM 769 O O . ASP A 1 101 ? -0.433 1.840 16.491 1.00 98.81 101 ASP A O 1
ATOM 773 N N . LEU A 1 102 ? 1.170 2.119 14.926 1.00 98.69 102 LEU A N 1
ATOM 774 C CA . LEU A 1 102 ? 1.762 0.784 15.021 1.00 98.69 102 LEU A CA 1
ATOM 775 C C . LEU A 1 102 ? 3.138 0.802 15.709 1.00 98.69 102 LEU A C 1
ATOM 777 O O . LEU A 1 102 ? 4.003 -0.007 15.380 1.00 98.69 102 LEU A O 1
ATOM 781 N N . PHE A 1 103 ? 3.373 1.709 16.659 1.00 98.44 103 PHE A N 1
ATOM 782 C CA . PHE A 1 103 ? 4.631 1.750 17.409 1.00 98.44 103 PHE A CA 1
ATOM 783 C C . PHE A 1 103 ? 4.865 0.473 18.242 1.00 98.44 103 PHE A C 1
ATOM 785 O O . PHE A 1 103 ? 4.116 0.186 19.178 1.00 98.44 103 PHE A O 1
ATOM 792 N N . ASN A 1 104 ? 5.936 -0.276 17.943 1.00 97.94 104 ASN A N 1
ATOM 793 C CA . ASN A 1 104 ? 6.222 -1.603 18.522 1.00 97.94 104 ASN A CA 1
ATOM 794 C C . ASN A 1 104 ? 5.047 -2.589 18.394 1.00 97.94 104 ASN A C 1
ATOM 796 O O . ASN A 1 104 ? 4.785 -3.398 19.289 1.00 97.94 104 ASN A O 1
ATOM 800 N N . TYR A 1 105 ? 4.297 -2.494 17.297 1.00 97.75 105 TYR A N 1
ATOM 801 C CA . TYR A 1 105 ? 3.217 -3.424 17.014 1.00 97.75 105 TYR A CA 1
ATOM 802 C C . TYR A 1 105 ? 3.766 -4.674 16.327 1.00 97.75 105 TYR A C 1
ATOM 804 O O . TYR A 1 105 ? 3.959 -4.701 15.110 1.00 97.75 105 TYR A O 1
ATOM 812 N N . ASP A 1 106 ? 4.004 -5.719 17.110 1.00 93.88 106 ASP A N 1
ATOM 813 C CA . ASP A 1 106 ? 4.464 -7.012 16.614 1.00 93.88 106 ASP A CA 1
ATOM 814 C C . ASP A 1 106 ? 3.352 -8.061 16.701 1.00 93.88 106 ASP A C 1
ATOM 816 O O . ASP A 1 106 ? 2.43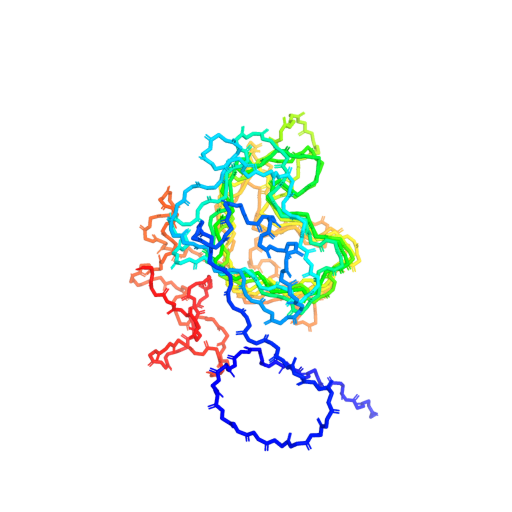3 -7.954 17.510 1.00 93.88 106 ASP A O 1
ATOM 820 N N . ARG A 1 107 ? 3.427 -9.111 15.869 1.00 87.19 107 ARG A N 1
ATOM 821 C CA . ARG A 1 107 ? 2.611 -10.350 15.959 1.00 87.19 107 ARG A CA 1
ATOM 822 C C . ARG A 1 107 ? 1.083 -10.200 15.881 1.00 87.19 107 ARG A C 1
ATOM 824 O O . ARG A 1 107 ? 0.395 -11.216 15.955 1.00 87.19 107 ARG A O 1
ATOM 831 N N . GLY A 1 108 ? 0.558 -8.988 15.758 1.00 95.12 108 GLY A N 1
ATOM 832 C CA . GLY A 1 108 ? -0.859 -8.730 15.562 1.00 95.12 108 GLY A CA 1
ATOM 833 C C . GLY A 1 108 ? -1.230 -8.665 14.082 1.00 95.12 108 GLY A C 1
ATOM 834 O O . GLY A 1 108 ? -0.374 -8.488 13.206 1.00 95.12 108 GLY A O 1
ATOM 835 N N . VAL A 1 109 ? -2.522 -8.829 13.816 1.00 98.19 109 VAL A N 1
ATOM 836 C CA . VAL A 1 109 ? -3.110 -8.760 12.480 1.00 98.19 109 VAL A CA 1
ATOM 837 C C . VAL A 1 109 ? -4.187 -7.682 12.445 1.00 98.19 109 VAL A C 1
ATOM 839 O O . VAL A 1 109 ? -5.071 -7.649 13.300 1.00 98.19 109 VAL A O 1
ATOM 842 N N . ILE A 1 110 ? -4.132 -6.827 11.428 1.00 98.81 110 ILE A N 1
ATOM 843 C CA . ILE A 1 110 ? -5.166 -5.839 11.122 1.00 98.81 110 ILE A CA 1
ATOM 844 C C . ILE A 1 110 ? -5.724 -6.174 9.748 1.00 98.81 110 ILE A C 1
ATOM 846 O O . ILE A 1 110 ? -4.984 -6.160 8.758 1.00 98.81 110 ILE A O 1
ATOM 850 N N . LEU A 1 111 ? -7.018 -6.487 9.685 1.00 98.00 111 LEU A N 1
ATOM 851 C CA . LEU A 1 111 ? -7.663 -6.846 8.430 1.00 98.00 111 LEU A CA 1
ATOM 852 C C . LEU A 1 111 ? -9.095 -6.341 8.270 1.00 98.00 111 LEU A C 1
ATOM 854 O O . LEU A 1 111 ? -9.791 -6.076 9.249 1.00 98.00 111 LEU A O 1
ATOM 858 N N . ASN A 1 112 ? -9.534 -6.282 7.011 1.00 97.81 112 ASN A N 1
ATOM 859 C CA . ASN A 1 112 ? -10.910 -6.011 6.589 1.00 97.81 112 ASN A CA 1
ATOM 860 C C . ASN A 1 112 ? -11.440 -4.621 6.986 1.00 97.81 112 ASN A C 1
ATOM 862 O O . ASN A 1 112 ? -12.562 -4.498 7.469 1.00 97.81 112 ASN A O 1
ATOM 866 N N . LEU A 1 113 ? -10.653 -3.561 6.785 1.00 98.44 113 LEU A N 1
ATOM 867 C CA . LEU A 1 113 ? -11.051 -2.190 7.134 1.00 98.44 113 LEU A CA 1
ATOM 868 C C . LEU A 1 113 ? -10.867 -1.229 5.962 1.00 98.44 113 LEU A C 1
ATOM 870 O O . LEU A 1 113 ? -9.937 -1.363 5.167 1.00 98.44 113 LEU A O 1
ATOM 874 N N . THR A 1 114 ? -11.675 -0.174 5.946 1.00 98.75 114 THR A N 1
ATOM 875 C CA . THR A 1 114 ? -11.376 1.055 5.208 1.00 98.75 114 THR A CA 1
ATOM 876 C C . THR A 1 114 ? -10.841 2.121 6.164 1.00 98.75 114 THR A C 1
ATOM 878 O O . THR A 1 114 ? -11.503 2.468 7.138 1.00 98.75 114 THR A O 1
ATOM 881 N N . LEU A 1 115 ? 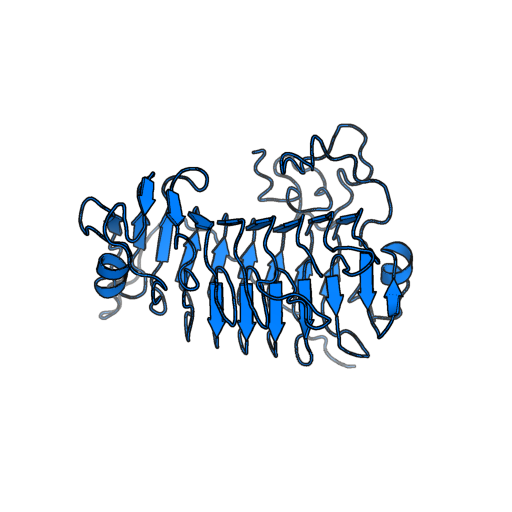-9.671 2.686 5.862 1.00 98.88 115 LEU A N 1
ATOM 882 C CA . LEU A 1 115 ? -9.026 3.788 6.574 1.00 98.88 115 LEU A CA 1
ATOM 883 C C . LEU A 1 115 ? -9.022 5.039 5.690 1.00 98.88 115 LEU A C 1
ATOM 885 O O . LEU A 1 115 ? -8.414 5.048 4.612 1.00 98.88 115 LEU A O 1
ATOM 889 N N . ARG A 1 116 ? -9.691 6.109 6.129 1.00 98.62 116 ARG A N 1
ATOM 890 C CA . ARG A 1 116 ? -9.794 7.332 5.322 1.00 98.62 116 ARG A CA 1
ATOM 891 C C . ARG A 1 116 ? -9.775 8.630 6.111 1.00 98.62 116 ARG A C 1
ATOM 893 O O . ARG A 1 116 ? -10.081 8.686 7.303 1.00 98.62 116 ARG A O 1
ATOM 900 N N . GLY A 1 117 ? -9.523 9.707 5.372 1.00 98.12 117 GLY A N 1
ATOM 901 C CA . GLY A 1 117 ? -9.643 11.069 5.873 1.00 98.12 117 GLY A CA 1
ATOM 902 C C . GLY A 1 117 ? -8.600 11.421 6.927 1.00 98.12 117 GLY A C 1
ATOM 903 O O . GLY A 1 117 ? -8.798 12.401 7.639 1.00 98.12 117 GLY A O 1
ATOM 904 N N . GLY A 1 118 ? -7.524 10.649 7.063 1.00 98.56 118 GLY A N 1
ATOM 905 C CA . GLY A 1 118 ? -6.399 11.039 7.898 1.00 98.56 118 GLY A CA 1
ATOM 906 C C . GLY A 1 118 ? -5.544 12.105 7.215 1.00 98.56 118 GLY A C 1
ATOM 907 O O . GLY A 1 118 ? -5.454 12.172 5.987 1.00 98.56 118 GLY A O 1
ATOM 908 N N . ASN A 1 119 ? -4.974 12.994 8.017 1.00 97.44 119 ASN A N 1
ATOM 909 C CA . ASN A 1 119 ? -4.125 14.095 7.591 1.00 97.44 119 ASN A CA 1
ATOM 910 C C . ASN A 1 119 ? -3.074 14.359 8.674 1.00 97.44 119 ASN A C 1
ATOM 912 O O . ASN A 1 119 ? -3.378 14.953 9.711 1.00 97.44 119 ASN A O 1
ATOM 916 N N . SER A 1 120 ? -1.844 13.907 8.449 1.00 96.69 120 SER A N 1
ATOM 917 C CA . SER A 1 120 ? -0.781 14.015 9.451 1.00 96.69 120 SER A CA 1
ATOM 918 C C . SER A 1 120 ? 0.537 14.528 8.885 1.00 96.69 120 SER A C 1
ATOM 920 O O . SER A 1 120 ? 0.644 14.879 7.716 1.00 96.69 120 SER A O 1
ATOM 922 N N . PHE A 1 121 ? 1.555 14.597 9.735 1.00 96.00 121 PHE A N 1
ATOM 923 C CA . PHE A 1 121 ? 2.910 14.908 9.310 1.00 96.00 121 PHE A CA 1
ATOM 924 C C . PHE A 1 121 ? 3.560 13.701 8.613 1.00 96.00 121 PHE A C 1
ATOM 926 O O . PHE A 1 121 ? 4.114 13.848 7.528 1.00 96.00 121 PHE A O 1
ATOM 933 N N . LEU A 1 122 ? 3.412 12.505 9.190 1.00 96.88 122 LEU A N 1
ATOM 934 C CA . LEU A 1 122 ? 3.921 11.232 8.671 1.00 96.88 122 LEU A CA 1
ATOM 935 C C . LEU A 1 122 ? 2.793 10.203 8.675 1.00 96.88 122 LEU A C 1
ATOM 937 O O . LEU A 1 122 ? 2.076 10.116 9.671 1.00 96.88 122 LEU A O 1
ATOM 941 N N . GLY A 1 123 ? 2.662 9.427 7.599 1.00 96.94 123 GLY A N 1
ATOM 942 C CA . GLY A 1 123 ? 1.734 8.299 7.541 1.00 96.94 123 GLY A CA 1
ATOM 943 C C . GLY A 1 123 ? 0.281 8.743 7.612 1.00 96.94 123 GLY A C 1
ATOM 944 O O . GLY A 1 123 ? -0.330 8.631 8.661 1.00 96.94 123 GLY A O 1
ATOM 945 N N . GLY A 1 124 ? -0.303 9.249 6.526 1.00 97.75 124 GLY A N 1
ATOM 946 C CA . GLY A 1 124 ? -1.642 9.852 6.581 1.00 97.75 124 GLY A CA 1
ATOM 947 C C . GLY A 1 124 ? -2.750 8.915 7.074 1.00 97.75 124 GLY A C 1
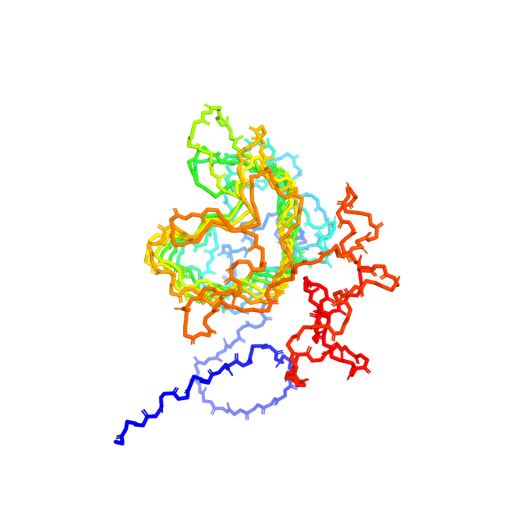ATOM 948 O O . GLY A 1 124 ? -3.694 9.382 7.703 1.00 97.75 124 GLY A O 1
ATOM 949 N N . ALA A 1 125 ? -2.634 7.609 6.836 1.00 98.75 125 ALA A N 1
ATOM 950 C CA . ALA A 1 125 ? -3.527 6.587 7.378 1.00 98.75 125 ALA A CA 1
ATOM 951 C C . ALA A 1 125 ? -2.856 5.758 8.482 1.00 98.75 125 ALA A C 1
ATOM 953 O O . ALA A 1 125 ? -3.448 5.561 9.544 1.00 98.75 125 ALA A O 1
ATOM 954 N N . ILE A 1 126 ? -1.637 5.279 8.235 1.00 98.94 126 ILE A N 1
ATOM 955 C CA . ILE A 1 126 ? -0.895 4.397 9.137 1.00 98.94 126 ILE A CA 1
ATOM 956 C C . ILE A 1 126 ? 0.502 4.967 9.368 1.00 98.94 126 ILE A C 1
ATOM 958 O O . ILE A 1 126 ? 1.255 5.187 8.416 1.00 98.94 126 ILE A O 1
ATOM 962 N N . TYR A 1 127 ? 0.854 5.131 10.640 1.00 98.88 127 TYR A N 1
ATOM 963 C CA . TYR A 1 127 ? 2.224 5.350 11.086 1.00 98.88 127 TYR A CA 1
ATOM 964 C C . TYR A 1 127 ? 2.744 4.057 11.719 1.00 98.88 127 TYR A C 1
ATOM 966 O O . TYR A 1 127 ? 2.177 3.581 12.705 1.00 98.88 127 TYR A O 1
ATOM 974 N N . ALA A 1 128 ? 3.802 3.477 11.153 1.00 98.75 128 ALA A N 1
ATOM 975 C CA . ALA A 1 128 ? 4.432 2.264 11.656 1.00 98.75 128 ALA A CA 1
ATOM 976 C C . ALA A 1 128 ? 5.891 2.513 12.031 1.00 98.75 128 ALA A C 1
ATOM 978 O O . ALA A 1 128 ? 6.688 2.980 11.222 1.00 98.75 128 ALA A O 1
ATOM 979 N N . GLU A 1 129 ? 6.243 2.170 13.266 1.00 98.62 129 GLU A N 1
ATOM 980 C CA . GLU A 1 129 ? 7.602 2.308 13.773 1.00 98.62 129 GLU A CA 1
ATOM 981 C C . GLU A 1 129 ? 7.973 1.081 14.597 1.00 98.62 129 GLU A C 1
ATOM 983 O O . GLU A 1 129 ? 7.279 0.739 15.557 1.00 98.62 129 GLU A O 1
ATOM 988 N N . SER A 1 130 ? 9.099 0.447 14.257 1.00 98.31 130 SER A N 1
ATOM 989 C CA . SER A 1 130 ? 9.541 -0.785 14.926 1.00 98.31 130 SER A CA 1
ATOM 990 C C . SER A 1 130 ? 8.455 -1.868 14.932 1.00 98.31 130 SER A C 1
ATOM 992 O O . SER A 1 130 ? 8.205 -2.486 15.962 1.00 98.31 130 SER A O 1
ATOM 994 N N . SER A 1 131 ? 7.760 -2.050 13.804 1.00 97.75 131 SER A N 1
ATOM 995 C CA . SER A 1 131 ? 6.624 -2.969 13.681 1.00 97.75 131 SER A CA 1
ATOM 996 C C . SER A 1 131 ? 6.931 -4.139 12.754 1.00 97.75 131 SER A C 1
ATOM 998 O O . SER A 1 131 ? 7.528 -3.962 11.696 1.00 97.75 131 SER A O 1
ATOM 1000 N N . SER A 1 132 ? 6.451 -5.327 13.124 1.00 97.69 132 SER A N 1
ATOM 1001 C CA . SER A 1 132 ? 6.499 -6.545 12.301 1.00 97.69 132 SER A CA 1
ATOM 1002 C C . SER A 1 132 ? 5.128 -7.231 12.157 1.00 97.69 132 SER A C 1
ATOM 1004 O O . SER A 1 132 ? 5.032 -8.443 11.957 1.00 97.69 132 SER A O 1
ATOM 1006 N N . GLY A 1 133 ? 4.043 -6.464 12.315 1.00 97.50 133 GLY A N 1
ATOM 1007 C CA . GLY A 1 133 ? 2.665 -6.954 12.204 1.00 97.50 133 GLY A CA 1
ATOM 1008 C C . GLY A 1 133 ? 2.247 -7.358 10.783 1.00 97.50 133 GLY A C 1
ATOM 1009 O O . GLY A 1 133 ? 3.033 -7.334 9.832 1.00 97.50 133 GLY A O 1
ATOM 1010 N N . ILE A 1 134 ? 0.972 -7.729 10.635 1.00 98.50 134 ILE A N 1
ATOM 1011 C CA . ILE A 1 134 ? 0.360 -8.059 9.341 1.00 98.50 134 ILE A CA 1
ATOM 1012 C C . ILE A 1 134 ? -0.796 -7.100 9.065 1.00 98.50 134 ILE A C 1
ATOM 1014 O O . ILE A 1 134 ? -1.728 -6.997 9.862 1.00 98.50 134 ILE A O 1
ATOM 1018 N N . LEU A 1 135 ? -0.752 -6.444 7.909 1.00 98.62 135 LEU A N 1
ATOM 1019 C CA . LEU A 1 135 ? -1.811 -5.601 7.367 1.00 98.62 135 LEU A CA 1
ATOM 1020 C C . LEU A 1 135 ? -2.381 -6.287 6.126 1.00 98.62 135 LEU A C 1
ATOM 1022 O O . LEU A 1 135 ? -1.655 -6.502 5.153 1.00 98.62 135 LEU A O 1
ATOM 1026 N N . SER A 1 136 ? -3.664 -6.646 6.155 1.00 97.00 136 SER A N 1
ATOM 1027 C CA . SER A 1 136 ? -4.266 -7.446 5.086 1.00 97.00 136 SER A CA 1
ATOM 1028 C C . SER A 1 136 ? -5.669 -6.984 4.714 1.00 97.00 136 SER A C 1
ATOM 1030 O O . SER A 1 136 ? -6.482 -6.742 5.592 1.00 97.00 136 SER A O 1
ATOM 1032 N N . ASN A 1 137 ? -6.008 -6.949 3.424 1.00 95.69 137 ASN A N 1
ATOM 1033 C CA . ASN A 1 137 ? -7.363 -6.600 2.966 1.00 95.69 137 ASN A CA 1
ATOM 1034 C C . ASN A 1 137 ? -7.847 -5.244 3.516 1.00 95.69 137 ASN A C 1
ATOM 1036 O O . ASN A 1 137 ? -8.898 -5.155 4.158 1.00 95.69 137 ASN A O 1
ATOM 1040 N N . LEU A 1 138 ? -7.031 -4.203 3.328 1.00 97.88 138 LEU A N 1
ATOM 1041 C CA . LEU A 1 138 ? -7.340 -2.848 3.788 1.00 97.88 138 LEU A CA 1
ATOM 1042 C C . LEU A 1 138 ? -7.467 -1.885 2.614 1.00 97.88 138 LEU A C 1
ATOM 1044 O O . LEU A 1 138 ? -6.690 -1.937 1.661 1.00 97.88 138 LEU A O 1
ATOM 1048 N N . TYR A 1 139 ? -8.385 -0.937 2.748 1.00 98.06 139 TYR A N 1
ATOM 1049 C CA . TYR A 1 139 ? -8.564 0.172 1.820 1.00 98.06 139 TYR A CA 1
ATOM 1050 C C . TYR A 1 139 ? -8.050 1.449 2.478 1.00 98.06 139 TYR A C 1
ATOM 1052 O O . TYR A 1 139 ? -8.640 1.930 3.439 1.00 98.06 139 TYR A O 1
ATOM 1060 N N . LEU A 1 140 ? -6.953 2.013 1.981 1.00 98.56 140 LEU A N 1
ATOM 1061 C CA . LEU A 1 140 ? -6.378 3.262 2.476 1.00 98.56 140 LEU A CA 1
ATOM 1062 C C . LEU A 1 140 ? -6.655 4.352 1.448 1.00 98.56 140 LEU A C 1
ATOM 1064 O O . LEU A 1 140 ? -5.958 4.452 0.436 1.00 98.56 140 LEU A O 1
ATOM 1068 N N . ILE A 1 141 ? -7.703 5.139 1.692 1.00 97.44 141 ILE A N 1
ATOM 1069 C CA . ILE A 1 141 ? -8.296 6.000 0.667 1.00 97.44 141 ILE A CA 1
ATOM 1070 C C . ILE A 1 141 ? -8.326 7.462 1.100 1.00 97.44 141 ILE A C 1
ATOM 1072 O O . ILE A 1 141 ? -8.886 7.804 2.143 1.00 97.44 141 ILE A O 1
ATOM 1076 N N . GLY A 1 142 ? -7.813 8.348 0.245 1.00 97.12 142 GLY A N 1
ATOM 1077 C CA . GLY A 1 142 ? -7.974 9.793 0.422 1.00 97.12 142 GLY A CA 1
ATOM 1078 C C . GLY A 1 142 ? -7.315 10.351 1.686 1.00 97.12 142 GLY A C 1
ATOM 1079 O O . GLY A 1 142 ? -7.815 11.328 2.251 1.00 97.12 142 GLY A O 1
ATOM 1080 N N . ASN A 1 143 ? -6.238 9.719 2.151 1.00 98.50 143 ASN A N 1
ATOM 1081 C CA . ASN A 1 143 ? -5.433 10.186 3.274 1.00 98.50 143 ASN A CA 1
ATOM 1082 C C . ASN A 1 143 ? -4.342 11.151 2.801 1.00 98.50 143 ASN A C 1
ATOM 1084 O O . ASN A 1 143 ? -4.041 11.248 1.607 1.00 98.50 143 ASN A O 1
ATOM 1088 N N . ARG A 1 144 ? -3.795 11.925 3.739 1.00 97.44 144 ARG A N 1
ATOM 1089 C CA . ARG A 1 144 ? -2.807 12.959 3.447 1.00 97.44 144 ARG A CA 1
ATOM 1090 C C . ARG A 1 144 ? -1.656 12.972 4.438 1.00 97.44 144 ARG A C 1
ATOM 1092 O O . ARG A 1 144 ? -1.864 12.763 5.632 1.00 97.44 144 ARG A O 1
ATOM 1099 N N . ALA A 1 145 ? -0.463 13.299 3.948 1.00 96.44 145 ALA A N 1
ATOM 1100 C CA . ALA A 1 145 ? 0.688 13.598 4.794 1.00 96.44 145 ALA A CA 1
ATOM 1101 C C . ALA A 1 145 ? 1.428 14.861 4.332 1.00 96.44 145 ALA A C 1
ATOM 1103 O O . ALA A 1 145 ? 1.374 15.214 3.152 1.00 96.44 145 ALA A O 1
ATOM 1104 N N . GLU A 1 146 ? 2.102 15.539 5.263 1.00 94.62 146 GLU A N 1
ATOM 1105 C CA . GLU A 1 146 ? 2.969 16.689 4.963 1.00 94.62 146 GLU A CA 1
ATOM 1106 C C . GLU A 1 146 ? 4.366 16.254 4.495 1.00 94.62 146 GLU A C 1
ATOM 1108 O O . GLU A 1 146 ? 4.873 16.834 3.539 1.00 94.62 146 GLU A O 1
ATOM 1113 N N . GLU A 1 147 ? 4.971 15.249 5.138 1.00 93.50 147 GLU A N 1
ATOM 1114 C CA . GLU A 1 147 ? 6.400 14.935 4.980 1.00 93.50 147 GLU A CA 1
ATOM 1115 C C . GLU A 1 147 ? 6.654 13.596 4.277 1.00 93.50 147 GLU A C 1
ATOM 1117 O O . GLU A 1 147 ? 7.356 13.567 3.269 1.00 93.50 147 GLU A O 1
ATOM 1122 N N . ALA A 1 148 ? 6.086 12.496 4.783 1.00 95.25 148 ALA A N 1
ATOM 1123 C CA . ALA A 1 148 ? 6.335 11.157 4.243 1.00 95.25 148 ALA A CA 1
ATOM 1124 C C . ALA A 1 148 ? 5.112 10.243 4.368 1.00 95.25 148 ALA A C 1
ATOM 1126 O O . ALA A 1 148 ? 4.386 10.294 5.367 1.00 95.25 148 ALA A O 1
ATOM 1127 N N . GLY A 1 149 ? 4.902 9.395 3.358 1.00 96.75 149 GLY A N 1
ATOM 1128 C CA . GLY A 1 149 ? 3.867 8.361 3.360 1.00 96.75 149 GLY A CA 1
ATOM 1129 C C . GLY A 1 149 ? 2.451 8.927 3.468 1.00 96.75 149 GLY A C 1
ATOM 1130 O O . GLY A 1 149 ? 1.843 8.901 4.539 1.00 96.75 149 GLY A O 1
ATOM 1131 N N . SER A 1 150 ? 1.881 9.433 2.372 1.00 97.12 150 SER A N 1
ATOM 1132 C CA . SER A 1 150 ? 0.531 10.021 2.397 1.00 97.12 150 SER A CA 1
ATOM 1133 C C . SER A 1 150 ? -0.559 9.028 2.809 1.00 97.12 150 SER A C 1
ATOM 1135 O O . SER A 1 150 ? -1.586 9.444 3.345 1.00 97.12 150 SER A O 1
ATOM 1137 N N . ALA A 1 151 ? -0.314 7.725 2.654 1.00 98.50 151 ALA A N 1
ATOM 1138 C CA . ALA A 1 151 ? -1.106 6.657 3.251 1.00 98.50 151 ALA A CA 1
ATOM 1139 C C . ALA A 1 151 ? -0.352 5.947 4.380 1.00 98.50 151 ALA A C 1
ATOM 1141 O O . ALA A 1 151 ? -0.854 5.880 5.501 1.00 98.50 151 ALA A O 1
ATOM 1142 N N . ILE A 1 152 ? 0.837 5.416 4.093 1.00 98.81 152 ILE A N 1
ATOM 1143 C CA . ILE A 1 152 ? 1.612 4.600 5.032 1.00 98.81 152 ILE A CA 1
ATOM 1144 C C . ILE A 1 152 ? 3.028 5.148 5.120 1.00 98.81 152 ILE A C 1
ATOM 1146 O O . ILE A 1 152 ? 3.707 5.274 4.103 1.00 98.81 152 ILE A O 1
ATOM 1150 N N . TYR A 1 153 ? 3.486 5.406 6.338 1.00 98.69 153 TYR A N 1
ATOM 1151 C CA . TYR A 1 153 ? 4.896 5.632 6.628 1.00 98.69 153 TYR A CA 1
ATOM 1152 C C . TYR A 1 153 ? 5.388 4.533 7.566 1.00 98.69 153 TYR A C 1
ATOM 1154 O O . TYR A 1 153 ? 4.825 4.359 8.649 1.00 98.69 153 TYR A O 1
ATOM 1162 N N . ALA A 1 154 ? 6.402 3.786 7.136 1.00 98.62 154 ALA A N 1
ATOM 1163 C CA . ALA A 1 154 ? 7.023 2.718 7.904 1.00 98.62 154 ALA A CA 1
ATOM 1164 C C . ALA A 1 154 ? 8.501 3.031 8.145 1.00 98.62 154 ALA A C 1
ATOM 1166 O O . ALA A 1 154 ? 9.243 3.292 7.200 1.00 98.62 154 ALA A O 1
ATOM 1167 N N . VAL A 1 155 ? 8.926 2.981 9.408 1.00 98.38 155 VAL A N 1
ATOM 1168 C CA . VAL A 1 155 ? 10.312 3.236 9.808 1.00 98.38 155 VAL A CA 1
ATOM 1169 C C . VAL A 1 155 ? 10.821 2.165 10.773 1.00 98.38 155 VAL A C 1
ATOM 1171 O O . VAL A 1 155 ? 10.097 1.757 11.685 1.00 98.38 155 VAL A O 1
ATOM 1174 N N . ASN A 1 156 ? 12.053 1.679 10.592 1.00 97.81 156 ASN A N 1
ATOM 1175 C CA . ASN A 1 156 ? 12.629 0.583 11.390 1.00 97.81 156 ASN A CA 1
ATOM 1176 C C . ASN A 1 156 ? 11.722 -0.667 11.483 1.00 97.81 156 ASN A C 1
ATOM 1178 O O . ASN A 1 156 ? 11.689 -1.329 12.518 1.00 97.81 156 ASN A O 1
ATOM 1182 N N . SER A 1 157 ? 10.906 -0.947 10.466 1.00 97.88 157 SER A N 1
ATOM 1183 C CA . SER A 1 157 ? 9.784 -1.900 10.535 1.00 97.88 157 SER A CA 1
ATOM 1184 C C . SER A 1 157 ? 10.044 -3.167 9.718 1.00 97.88 157 SER A C 1
ATOM 1186 O O . SER A 1 157 ? 9.281 -3.538 8.822 1.00 97.88 157 SER A O 1
ATOM 1188 N N . ASP A 1 158 ? 11.160 -3.829 10.022 1.00 97.38 158 ASP A N 1
ATOM 1189 C CA . ASP A 1 158 ? 11.568 -5.063 9.355 1.00 97.38 158 ASP A CA 1
ATOM 1190 C C . ASP A 1 158 ? 10.537 -6.183 9.546 1.00 97.38 158 ASP A C 1
ATOM 1192 O O . ASP A 1 158 ? 10.188 -6.571 10.664 1.00 97.38 158 ASP A O 1
ATOM 1196 N N . GLY A 1 159 ? 10.087 -6.765 8.433 1.00 94.38 159 GLY A N 1
ATOM 1197 C CA . GLY A 1 159 ? 9.135 -7.874 8.433 1.00 94.38 159 GLY A CA 1
ATOM 1198 C C . GLY A 1 159 ? 7.663 -7.467 8.524 1.00 94.38 159 GLY A C 1
ATOM 1199 O O . GLY A 1 159 ? 6.809 -8.358 8.499 1.00 94.38 159 GLY A O 1
ATOM 1200 N N . LEU A 1 160 ? 7.343 -6.167 8.566 1.00 98.31 160 LEU A N 1
ATOM 1201 C CA . LEU A 1 160 ? 5.969 -5.689 8.409 1.00 98.31 160 LEU A CA 1
ATOM 1202 C C . LEU A 1 160 ? 5.404 -6.191 7.074 1.00 98.31 160 LEU A C 1
ATOM 1204 O O . LEU A 1 160 ? 5.919 -5.881 5.995 1.00 98.31 160 LEU A O 1
ATOM 1208 N N . THR A 1 161 ? 4.356 -7.008 7.160 1.00 98.31 161 THR A N 1
ATOM 1209 C CA . THR A 1 161 ? 3.747 -7.660 5.998 1.00 98.31 161 THR A CA 1
ATOM 1210 C C . THR A 1 161 ? 2.498 -6.910 5.572 1.00 98.31 161 THR A C 1
ATOM 1212 O O . THR A 1 161 ? 1.608 -6.664 6.381 1.00 98.31 161 THR A O 1
ATOM 1215 N N . MET A 1 162 ? 2.429 -6.567 4.292 1.00 98.00 162 MET A N 1
ATOM 1216 C CA . MET A 1 162 ? 1.332 -5.838 3.672 1.00 98.00 162 MET A CA 1
ATOM 1217 C C . MET A 1 162 ? 0.855 -6.606 2.451 1.00 98.00 162 MET A C 1
ATOM 1219 O O . MET A 1 162 ? 1.605 -6.755 1.477 1.00 98.00 162 MET A O 1
ATOM 1223 N N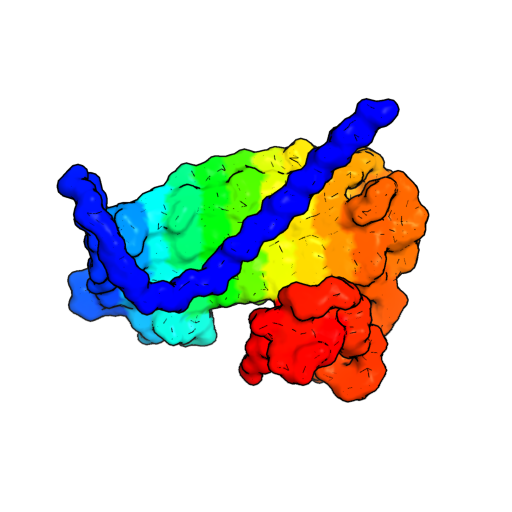 . ASN A 1 163 ? -0.384 -7.085 2.502 1.00 95.38 163 ASN A N 1
ATOM 1224 C CA . ASN A 1 163 ? -0.962 -7.831 1.399 1.00 95.38 163 ASN A CA 1
ATOM 1225 C C . ASN A 1 163 ? -2.419 -7.485 1.122 1.00 95.38 163 ASN A C 1
ATOM 1227 O O . ASN A 1 163 ? -3.201 -7.247 2.037 1.00 95.38 163 ASN A O 1
ATOM 1231 N N . ASN A 1 164 ? -2.815 -7.544 -0.148 1.00 93.88 164 ASN A N 1
ATOM 1232 C CA . ASN A 1 164 ? -4.180 -7.221 -0.558 1.00 93.88 164 ASN A CA 1
ATOM 1233 C C . ASN A 1 164 ? -4.626 -5.833 -0.053 1.00 93.88 164 ASN A C 1
ATOM 1235 O O . ASN A 1 164 ? -5.726 -5.660 0.465 1.00 93.88 164 ASN A O 1
ATOM 1239 N N . LEU A 1 165 ? -3.730 -4.850 -0.115 1.00 96.81 165 LEU A N 1
ATOM 1240 C CA . LEU A 1 165 ? -4.050 -3.465 0.200 1.00 96.81 165 LEU A CA 1
ATOM 1241 C C . LEU A 1 165 ? -4.502 -2.735 -1.064 1.00 96.81 165 LEU A C 1
ATOM 1243 O O . LEU A 1 165 ? -3.918 -2.917 -2.134 1.00 96.81 165 LEU A O 1
ATOM 1247 N N . VAL A 1 166 ? -5.487 -1.852 -0.918 1.00 96.75 166 VAL A N 1
ATOM 1248 C CA . VAL A 1 166 ? -5.866 -0.859 -1.928 1.00 96.75 166 VAL A CA 1
ATOM 1249 C C . VAL A 1 166 ? -5.526 0.522 -1.383 1.00 96.75 166 VAL A C 1
ATOM 1251 O O . VAL A 1 166 ? -6.257 1.090 -0.575 1.00 96.75 166 VAL A O 1
ATOM 1254 N N . VAL A 1 167 ? -4.394 1.062 -1.822 1.00 98.25 167 VAL A N 1
ATOM 1255 C CA . VAL A 1 167 ? -3.895 2.390 -1.458 1.00 98.25 167 VAL A CA 1
ATOM 1256 C C . VAL A 1 167 ? -4.210 3.336 -2.614 1.00 98.25 167 VAL A C 1
ATOM 1258 O O . VAL A 1 167 ? -3.557 3.276 -3.652 1.00 98.25 167 VAL A O 1
ATOM 1261 N N . SER A 1 168 ? -5.250 4.164 -2.485 1.00 96.75 168 SER A N 1
ATOM 1262 C CA . SER A 1 168 ? -5.728 4.979 -3.612 1.00 96.75 168 SER A CA 1
ATOM 1263 C C . SER A 1 168 ? -6.090 6.415 -3.242 1.00 96.75 168 SER A C 1
ATOM 1265 O O . SER A 1 168 ? -6.737 6.683 -2.225 1.00 96.75 168 SER A O 1
ATOM 1267 N N . GLY A 1 169 ? -5.682 7.356 -4.096 1.00 95.94 169 GLY A N 1
ATOM 1268 C CA . GLY A 1 169 ? -6.031 8.770 -3.961 1.00 95.94 169 GLY A CA 1
ATOM 1269 C C . GLY A 1 169 ? -5.424 9.447 -2.732 1.00 95.94 169 GLY A C 1
ATOM 1270 O O . GLY A 1 169 ? -5.979 10.440 -2.255 1.00 95.94 169 GLY A O 1
ATOM 1271 N N . ASN A 1 170 ? -4.338 8.897 -2.180 1.00 97.12 170 ASN A N 1
ATOM 1272 C CA . ASN A 1 170 ? -3.628 9.508 -1.062 1.00 97.12 170 ASN A CA 1
ATOM 1273 C C . ASN A 1 170 ? -2.629 10.532 -1.598 1.00 97.12 170 ASN A C 1
ATOM 1275 O O . ASN A 1 170 ? -2.008 10.326 -2.640 1.00 97.12 170 ASN A O 1
ATOM 1279 N N . ALA A 1 171 ? -2.518 11.661 -0.907 1.00 95.06 171 ALA A N 1
ATOM 1280 C CA . ALA A 1 171 ? -1.918 12.855 -1.484 1.00 95.06 171 ALA A CA 1
ATOM 1281 C C . ALA A 1 171 ? -1.131 13.684 -0.471 1.00 95.06 171 ALA A C 1
ATOM 1283 O O . ALA A 1 171 ? -1.375 13.618 0.734 1.00 95.06 171 ALA A O 1
ATOM 1284 N N . SER A 1 172 ? -0.239 14.542 -0.948 1.00 93.81 172 SER A N 1
ATOM 1285 C CA . SER A 1 172 ? 0.370 15.545 -0.082 1.00 93.81 172 SER A CA 1
ATOM 1286 C C . SER A 1 172 ? -0.668 16.539 0.456 1.00 93.81 172 SER A C 1
ATOM 1288 O O . SER A 1 172 ? -1.667 16.890 -0.189 1.00 93.81 172 SER A O 1
ATOM 1290 N N . SER A 1 173 ? -0.451 17.023 1.676 1.00 91.62 173 SER A N 1
ATOM 1291 C CA . SER A 1 173 ? -1.180 18.171 2.231 1.00 91.62 173 SER A CA 1
ATOM 1292 C C . SER A 1 173 ? -0.511 19.510 1.898 1.00 91.62 173 SER A C 1
ATOM 1294 O O . SER A 1 173 ? -1.138 20.564 2.058 1.00 91.62 173 SER A O 1
ATOM 1296 N N . ILE A 1 174 ? 0.722 19.487 1.384 1.00 84.44 174 ILE A N 1
ATOM 1297 C CA . ILE A 1 174 ? 1.486 20.671 0.986 1.00 84.44 174 ILE A CA 1
ATOM 1298 C C . ILE A 1 174 ? 1.688 20.720 -0.532 1.00 84.44 174 ILE A C 1
ATOM 1300 O O . ILE A 1 174 ? 1.536 19.738 -1.246 1.00 84.44 174 ILE A O 1
ATOM 1304 N N . SER A 1 175 ? 2.020 21.905 -1.049 1.00 74.25 175 SER A N 1
ATOM 1305 C CA . SER A 1 175 ? 2.491 22.052 -2.432 1.00 74.25 175 SER A CA 1
ATOM 1306 C C . SER A 1 175 ? 3.995 22.305 -2.429 1.00 74.25 175 SER A C 1
ATOM 1308 O O . SER A 1 175 ? 4.482 23.102 -1.626 1.00 74.25 175 SER A O 1
ATOM 1310 N N . GLY A 1 176 ? 4.745 21.652 -3.318 1.00 66.19 176 GLY A N 1
ATOM 1311 C CA . GLY A 1 176 ? 6.196 21.827 -3.389 1.00 66.19 176 GLY A CA 1
ATOM 1312 C C . GLY A 1 176 ? 6.933 20.630 -3.977 1.00 66.19 176 GLY A C 1
ATOM 1313 O O . GLY A 1 176 ? 6.330 19.789 -4.626 1.00 66.19 176 GLY A O 1
ATOM 1314 N N . SER A 1 177 ? 8.253 20.594 -3.772 1.00 58.66 177 SER A N 1
ATOM 1315 C CA . SER A 1 177 ? 9.158 19.564 -4.308 1.00 58.66 177 SER A CA 1
ATOM 1316 C C . SER A 1 177 ? 9.376 18.364 -3.382 1.00 58.66 177 SER A C 1
ATOM 1318 O O . SER A 1 177 ? 9.982 17.389 -3.804 1.00 58.66 177 SER A O 1
ATOM 1320 N N . GLN A 1 178 ? 8.951 18.447 -2.119 1.00 63.66 178 GLN A N 1
ATOM 1321 C CA . GLN A 1 178 ? 8.943 17.322 -1.180 1.00 63.66 178 GLN A CA 1
ATOM 1322 C C . GLN A 1 178 ? 7.515 16.797 -1.122 1.00 63.66 178 GLN A C 1
ATOM 1324 O O . GLN A 1 178 ? 6.712 17.254 -0.314 1.00 63.66 178 GLN A O 1
ATOM 1329 N N . ILE A 1 179 ? 7.177 15.933 -2.078 1.00 82.44 179 ILE A N 1
ATOM 1330 C CA . ILE A 1 179 ? 5.863 15.301 -2.134 1.00 82.44 179 ILE A CA 1
ATOM 1331 C C . ILE A 1 179 ? 6.030 13.875 -1.585 1.00 82.44 179 ILE A C 1
ATOM 1333 O O . ILE A 1 179 ? 6.812 13.102 -2.158 1.00 82.44 179 ILE A O 1
ATOM 1337 N N . PRO A 1 180 ? 5.368 13.528 -0.466 1.00 90.44 180 PRO A N 1
ATOM 1338 C CA . PRO A 1 180 ? 5.419 12.181 0.086 1.00 90.44 180 PRO A CA 1
ATOM 1339 C C . PRO A 1 180 ? 4.893 11.172 -0.928 1.00 90.44 180 PRO A C 1
ATOM 1341 O O . PRO A 1 180 ? 3.887 11.453 -1.578 1.00 90.44 180 PRO A O 1
ATOM 1344 N N . ALA A 1 181 ? 5.525 10.006 -1.041 1.00 96.06 181 ALA A N 1
ATOM 1345 C CA . ALA A 1 181 ? 4.937 8.878 -1.765 1.00 96.06 181 ALA A CA 1
ATOM 1346 C C . ALA A 1 181 ? 3.676 8.391 -1.035 1.00 96.06 181 ALA A C 1
ATOM 1348 O O . ALA A 1 181 ? 3.471 8.715 0.139 1.00 96.06 181 ALA A O 1
ATOM 1349 N N . GLN A 1 182 ? 2.830 7.586 -1.683 1.00 98.12 182 GLN A N 1
ATOM 1350 C CA . GLN A 1 182 ? 1.689 6.996 -0.970 1.00 98.12 182 GLN A CA 1
ATOM 1351 C C . GLN A 1 182 ? 2.143 6.047 0.145 1.00 98.12 182 GLN A C 1
ATOM 1353 O O . GLN A 1 182 ? 1.588 6.074 1.247 1.00 98.12 182 GLN A O 1
ATOM 1358 N N . VAL A 1 183 ? 3.180 5.254 -0.120 1.00 98.62 183 VAL A N 1
ATOM 1359 C CA . VAL A 1 183 ? 3.811 4.359 0.854 1.00 98.62 183 VAL A CA 1
ATOM 1360 C C . VAL A 1 183 ? 5.307 4.641 0.904 1.00 98.62 183 VAL A C 1
ATOM 1362 O O . VAL A 1 183 ? 5.968 4.623 -0.133 1.00 98.62 183 VAL A O 1
ATOM 1365 N N . GLU A 1 184 ? 5.846 4.866 2.100 1.00 98.12 184 GLU A N 1
ATOM 1366 C CA . GLU A 1 184 ? 7.281 5.085 2.314 1.00 98.12 184 GLU A CA 1
ATOM 1367 C C . GLU A 1 184 ? 7.856 4.108 3.336 1.00 98.12 184 GLU A C 1
ATOM 1369 O O . GLU A 1 184 ? 7.249 3.868 4.383 1.00 98.12 184 GLU A O 1
ATOM 1374 N N . ALA A 1 185 ? 9.020 3.551 2.998 1.00 98.06 185 ALA A N 1
ATOM 1375 C CA . ALA A 1 185 ? 9.784 2.625 3.821 1.00 98.06 185 ALA A CA 1
ATOM 1376 C C . ALA A 1 185 ? 11.176 3.201 4.113 1.00 98.06 185 ALA A C 1
ATOM 1378 O O . ALA A 1 185 ? 12.001 3.304 3.203 1.00 98.06 185 ALA A O 1
ATOM 1379 N N . ASP A 1 186 ? 11.436 3.521 5.379 1.00 96.94 186 ASP A N 1
ATOM 1380 C CA . ASP A 1 186 ? 12.699 4.080 5.870 1.00 96.94 186 ASP A CA 1
ATOM 1381 C C . ASP A 1 186 ? 13.384 3.067 6.787 1.00 96.94 186 ASP A C 1
ATOM 1383 O O . ASP A 1 186 ? 12.811 2.672 7.806 1.00 96.94 186 ASP A O 1
ATOM 1387 N N . ASP A 1 187 ? 14.603 2.637 6.448 1.00 96.75 187 ASP A N 1
ATOM 1388 C CA . ASP A 1 187 ? 15.339 1.611 7.212 1.00 96.75 187 ASP A CA 1
ATOM 1389 C C . ASP A 1 187 ? 14.438 0.393 7.530 1.00 96.75 187 ASP A C 1
ATOM 1391 O O . ASP A 1 187 ? 14.300 -0.012 8.683 1.00 96.75 187 ASP A O 1
ATOM 1395 N N . SER A 1 188 ? 13.681 -0.082 6.526 1.00 97.38 188 SER A N 1
ATOM 1396 C CA . SER A 1 188 ? 12.602 -1.063 6.713 1.00 97.38 188 SER A CA 1
ATOM 1397 C C . SER A 1 188 ? 12.545 -2.118 5.605 1.00 97.38 188 SER A C 1
ATOM 1399 O O . SER A 1 188 ? 12.178 -1.842 4.458 1.00 97.38 188 SER A O 1
ATOM 1401 N N . ASP A 1 189 ? 12.780 -3.374 5.973 1.00 97.69 189 ASP A N 1
ATOM 1402 C CA . ASP A 1 189 ? 12.598 -4.543 5.111 1.00 97.69 189 ASP A CA 1
ATOM 1403 C C . ASP A 1 189 ? 11.127 -4.998 5.083 1.00 97.69 189 ASP A C 1
ATOM 1405 O O . ASP A 1 189 ? 10.746 -6.007 5.687 1.00 97.69 189 ASP A O 1
ATOM 1409 N N . LEU A 1 190 ? 10.279 -4.252 4.366 1.00 98.12 190 LEU A N 1
ATOM 1410 C CA . LEU A 1 190 ? 8.856 -4.584 4.202 1.00 98.12 190 LEU A CA 1
ATOM 1411 C C . LEU A 1 190 ? 8.636 -5.858 3.373 1.00 98.12 190 LEU A C 1
ATOM 1413 O O . LEU A 1 190 ? 9.402 -6.171 2.461 1.00 98.12 190 LEU A O 1
ATOM 1417 N N . ILE A 1 191 ? 7.523 -6.553 3.621 1.00 98.38 191 ILE A N 1
ATOM 1418 C CA . ILE A 1 191 ? 6.985 -7.586 2.724 1.00 98.38 191 ILE A CA 1
ATOM 1419 C C . ILE A 1 191 ? 5.710 -7.029 2.087 1.00 98.38 191 ILE A C 1
ATOM 1421 O O . ILE A 1 191 ? 4.626 -7.141 2.650 1.00 98.38 191 ILE A O 1
ATOM 1425 N N . PHE A 1 192 ? 5.847 -6.414 0.916 1.00 98.12 192 PHE A N 1
ATOM 1426 C CA . PHE A 1 192 ? 4.787 -5.713 0.197 1.00 98.12 192 PHE A CA 1
ATOM 1427 C C . PHE A 1 192 ? 4.363 -6.511 -1.041 1.00 98.12 192 PHE A C 1
ATOM 1429 O O . PHE A 1 192 ? 5.000 -6.455 -2.098 1.00 98.12 192 PHE A O 1
ATOM 1436 N N . VAL A 1 193 ? 3.301 -7.306 -0.902 1.00 96.38 193 VAL A N 1
ATOM 1437 C CA . VAL A 1 193 ? 2.887 -8.262 -1.935 1.00 96.38 193 VAL A CA 1
ATOM 1438 C C . VAL A 1 193 ? 1.408 -8.182 -2.267 1.00 96.38 193 VAL A C 1
ATOM 1440 O O . VAL A 1 193 ? 0.579 -8.047 -1.379 1.00 96.38 193 VAL A O 1
ATOM 1443 N N . ASN A 1 194 ? 1.048 -8.363 -3.534 1.00 94.75 194 ASN A N 1
ATOM 1444 C CA . ASN A 1 194 ? -0.352 -8.392 -3.969 1.00 94.75 194 ASN A CA 1
ATOM 1445 C C . ASN A 1 194 ? -1.146 -7.118 -3.618 1.00 94.75 194 ASN A C 1
ATOM 1447 O O . ASN A 1 194 ? -2.303 -7.198 -3.216 1.00 94.75 194 ASN A O 1
ATOM 1451 N N . ASN A 1 195 ? -0.528 -5.943 -3.722 1.00 97.25 195 ASN A N 1
ATOM 1452 C CA . ASN A 1 195 ? -1.170 -4.671 -3.393 1.00 97.25 195 ASN A CA 1
ATOM 1453 C C . ASN A 1 195 ? -1.454 -3.839 -4.642 1.00 97.25 195 ASN A C 1
ATOM 1455 O O . ASN A 1 195 ? -0.757 -3.941 -5.654 1.00 97.25 195 ASN A O 1
ATOM 1459 N N . VAL A 1 196 ? -2.452 -2.967 -4.544 1.00 97.19 196 VAL A N 1
ATOM 1460 C CA . VAL A 1 196 ? -2.745 -1.913 -5.514 1.00 97.19 196 VAL A CA 1
ATOM 1461 C C . VAL A 1 196 ? -2.388 -0.571 -4.889 1.00 97.19 196 VAL A C 1
ATOM 1463 O O . VAL A 1 196 ? -2.900 -0.229 -3.825 1.00 97.19 196 VAL A O 1
ATOM 1466 N N . VAL A 1 197 ? -1.543 0.204 -5.565 1.00 98.31 197 VAL A N 1
ATOM 1467 C CA . VAL A 1 197 ? -1.217 1.587 -5.207 1.00 98.31 197 VAL A CA 1
ATOM 1468 C C . VAL A 1 197 ? -1.489 2.475 -6.415 1.00 98.31 197 VAL A C 1
ATOM 1470 O O . VAL A 1 197 ? -0.817 2.355 -7.447 1.00 98.31 197 VAL A O 1
ATOM 1473 N N . ALA A 1 198 ? -2.507 3.326 -6.318 1.00 97.06 198 ALA A N 1
ATOM 1474 C CA . ALA A 1 198 ? -3.019 4.044 -7.475 1.00 97.06 198 ALA A CA 1
ATOM 1475 C C . ALA A 1 198 ? -3.448 5.483 -7.197 1.00 97.06 198 ALA A C 1
ATOM 1477 O O . ALA A 1 198 ? -3.770 5.846 -6.069 1.00 97.06 198 ALA A O 1
ATOM 1478 N N . ASP A 1 199 ? -3.482 6.293 -8.253 1.00 96.00 199 ASP A N 1
ATOM 1479 C CA . ASP A 1 199 ? -4.093 7.629 -8.264 1.00 96.00 199 ASP A CA 1
ATOM 1480 C C . ASP A 1 199 ? -3.555 8.597 -7.190 1.00 96.00 199 ASP A C 1
ATOM 1482 O O . ASP A 1 199 ? -4.251 9.529 -6.776 1.00 96.00 199 ASP A O 1
ATOM 1486 N N . GLY A 1 200 ? -2.326 8.373 -6.713 1.00 94.56 200 GLY A N 1
ATOM 1487 C CA . GLY A 1 200 ? -1.621 9.295 -5.825 1.00 94.56 200 GLY A CA 1
ATOM 1488 C C . GLY A 1 200 ? -1.064 10.496 -6.585 1.00 94.56 200 GLY A C 1
ATOM 1489 O O . GLY A 1 200 ? -0.853 10.433 -7.793 1.00 94.56 200 GLY A O 1
ATOM 1490 N N . ASP A 1 201 ? -0.781 11.594 -5.887 1.00 92.50 201 ASP A N 1
ATOM 1491 C CA . ASP A 1 201 ? -0.221 12.816 -6.490 1.00 92.50 201 ASP A CA 1
ATOM 1492 C C . ASP A 1 201 ? 1.319 12.821 -6.591 1.00 92.50 201 ASP A C 1
ATOM 1494 O O . ASP A 1 201 ? 1.921 13.852 -6.899 1.00 92.50 201 ASP A O 1
ATOM 1498 N N . SER A 1 202 ? 1.950 11.673 -6.345 1.00 90.25 202 SER A N 1
ATOM 1499 C CA . SER A 1 202 ? 3.397 11.487 -6.193 1.00 90.25 202 SER A CA 1
ATOM 1500 C C . SER A 1 202 ? 3.824 10.063 -6.574 1.00 90.25 202 SER A C 1
ATOM 1502 O O . SER A 1 202 ? 3.115 9.392 -7.317 1.00 90.25 202 SER A O 1
ATOM 1504 N N . ASP A 1 203 ? 4.973 9.588 -6.083 1.00 96.12 203 ASP A N 1
ATOM 1505 C CA . ASP A 1 203 ? 5.360 8.184 -6.227 1.00 96.12 203 ASP A CA 1
ATOM 1506 C C . ASP A 1 203 ? 4.322 7.250 -5.581 1.00 96.12 203 ASP A C 1
ATOM 1508 O O . ASP A 1 203 ? 3.776 7.538 -4.511 1.00 96.12 203 ASP A O 1
ATOM 1512 N N . GLY A 1 204 ? 4.086 6.088 -6.189 1.00 97.94 204 GLY A N 1
ATOM 1513 C CA . GLY A 1 204 ? 3.278 5.047 -5.555 1.00 97.94 204 GLY A CA 1
ATOM 1514 C C . GLY A 1 204 ? 3.950 4.547 -4.273 1.00 97.94 204 GLY A C 1
ATOM 1515 O O . GLY A 1 204 ? 3.423 4.705 -3.171 1.00 97.94 204 GLY A O 1
ATOM 1516 N N . VAL A 1 205 ? 5.147 3.981 -4.417 1.00 98.50 205 VAL A N 1
ATOM 1517 C CA . VAL A 1 205 ? 5.980 3.509 -3.302 1.00 98.50 205 VAL A CA 1
ATOM 1518 C C . VAL A 1 205 ? 7.361 4.139 -3.383 1.00 98.50 205 VAL A C 1
ATOM 1520 O O . VAL A 1 205 ? 7.939 4.204 -4.467 1.00 98.50 205 VAL A O 1
ATOM 1523 N N . ARG A 1 206 ? 7.923 4.524 -2.236 1.00 97.75 206 ARG A N 1
ATOM 1524 C CA . ARG A 1 206 ? 9.332 4.900 -2.109 1.00 97.75 206 ARG A CA 1
ATOM 1525 C C . ARG A 1 206 ? 10.044 4.018 -1.088 1.00 97.75 206 ARG A C 1
ATOM 1527 O O . ARG A 1 206 ? 9.631 3.915 0.065 1.00 97.75 206 ARG A O 1
ATOM 1534 N N . ILE A 1 207 ? 11.124 3.398 -1.542 1.00 97.50 207 ILE A N 1
ATOM 1535 C CA . ILE A 1 207 ? 12.072 2.618 -0.756 1.00 97.50 207 ILE A CA 1
ATOM 1536 C C . ILE A 1 207 ? 13.249 3.552 -0.459 1.00 97.50 207 ILE A C 1
ATOM 1538 O O . ILE A 1 207 ? 14.018 3.918 -1.356 1.00 97.50 207 ILE A O 1
ATOM 1542 N N . ASN A 1 208 ? 13.338 4.013 0.786 1.00 94.62 208 ASN A N 1
ATOM 1543 C CA . ASN A 1 208 ? 14.393 4.914 1.225 1.00 94.62 208 ASN A CA 1
ATOM 1544 C C . ASN A 1 208 ? 15.610 4.141 1.750 1.00 94.62 208 ASN A C 1
ATOM 1546 O O . ASN A 1 208 ? 15.514 2.966 2.117 1.00 94.62 208 ASN A O 1
ATOM 1550 N N . PHE A 1 209 ? 16.754 4.835 1.767 1.00 86.81 209 PHE A N 1
ATOM 1551 C CA . PHE A 1 209 ? 18.071 4.297 2.117 1.00 86.81 209 PHE A CA 1
ATOM 1552 C C . PHE A 1 209 ? 18.032 3.355 3.327 1.00 86.81 209 PHE A C 1
ATOM 1554 O O . PHE A 1 209 ? 17.523 3.715 4.391 1.00 86.81 209 PHE A O 1
ATOM 1561 N N . GLY A 1 210 ? 18.645 2.182 3.172 1.00 87.75 210 GLY A N 1
ATOM 1562 C CA . GLY A 1 210 ? 18.737 1.170 4.230 1.00 87.75 210 GLY A CA 1
ATOM 1563 C C . GLY A 1 210 ? 17.669 0.079 4.155 1.00 87.75 210 GLY A C 1
ATOM 1564 O O . GLY A 1 210 ? 17.748 -0.883 4.911 1.00 87.75 210 GLY A O 1
ATOM 1565 N N . SER A 1 211 ? 16.730 0.178 3.212 1.00 95.62 211 SER A N 1
ATOM 1566 C CA . SER A 1 211 ? 15.645 -0.789 3.031 1.00 95.62 211 SER A CA 1
ATOM 1567 C C . SER A 1 211 ? 15.957 -1.801 1.916 1.00 95.62 211 SER A C 1
ATOM 1569 O O . SER A 1 211 ? 16.376 -1.443 0.820 1.00 95.62 211 SER A O 1
ATOM 1571 N N . ALA A 1 212 ? 15.709 -3.086 2.161 1.00 94.62 212 ALA A N 1
ATOM 1572 C CA . ALA A 1 212 ? 15.972 -4.208 1.249 1.00 94.62 212 ALA A CA 1
ATOM 1573 C C . ALA A 1 212 ? 14.790 -5.200 1.173 1.00 94.62 212 ALA A C 1
ATOM 1575 O O . ALA A 1 212 ? 14.966 -6.401 0.940 1.00 94.62 212 ALA A O 1
ATOM 1576 N N . GLY A 1 213 ? 13.570 -4.689 1.359 1.00 96.69 213 GLY A N 1
ATOM 1577 C CA . GLY A 1 213 ? 12.333 -5.467 1.395 1.00 96.69 213 GLY A CA 1
ATOM 1578 C C . GLY A 1 213 ? 11.955 -6.202 0.099 1.00 96.69 213 GLY A C 1
ATOM 1579 O O . GLY A 1 213 ? 12.653 -6.206 -0.919 1.00 96.69 213 GLY A O 1
ATOM 1580 N N . VAL A 1 214 ? 10.793 -6.847 0.145 1.00 98.19 214 VAL A N 1
ATOM 1581 C CA . VAL A 1 214 ? 10.182 -7.608 -0.948 1.00 98.19 214 VAL A CA 1
ATOM 1582 C C . VAL A 1 214 ? 8.986 -6.841 -1.496 1.00 98.19 214 VAL A C 1
ATOM 1584 O O . VAL A 1 214 ? 8.037 -6.589 -0.766 1.00 98.19 214 VAL A O 1
ATOM 1587 N N . TYR A 1 215 ? 9.000 -6.560 -2.795 1.00 98.19 215 TYR A N 1
ATOM 1588 C CA . TYR A 1 215 ? 7.951 -5.848 -3.519 1.00 98.19 215 TYR A CA 1
ATOM 1589 C C . TYR A 1 215 ? 7.538 -6.691 -4.721 1.00 98.19 215 TYR A C 1
ATOM 1591 O O . TYR A 1 215 ? 8.128 -6.597 -5.803 1.00 98.19 215 TYR A O 1
ATOM 1599 N N . GLU A 1 216 ? 6.564 -7.579 -4.518 1.00 97.06 216 GLU A N 1
ATOM 1600 C CA . GLU A 1 216 ? 6.194 -8.578 -5.522 1.00 97.06 216 GLU A CA 1
ATOM 1601 C C . GLU A 1 216 ? 4.713 -8.583 -5.867 1.00 97.06 216 GLU A C 1
ATOM 1603 O O . GLU A 1 216 ? 3.848 -8.521 -4.998 1.00 97.06 216 GLU A O 1
ATOM 1608 N N . ASN A 1 217 ? 4.425 -8.761 -7.154 1.00 96.06 217 ASN A N 1
ATOM 1609 C CA . ASN A 1 217 ? 3.066 -8.979 -7.637 1.00 96.06 217 ASN A CA 1
ATOM 1610 C C . ASN A 1 217 ? 2.095 -7.827 -7.312 1.00 96.06 217 ASN A C 1
ATOM 1612 O O . ASN A 1 217 ? 0.908 -8.040 -7.092 1.00 96.06 217 ASN A O 1
ATOM 1616 N N . ASN A 1 218 ? 2.600 -6.594 -7.278 1.00 97.88 218 ASN A N 1
ATOM 1617 C CA . ASN A 1 218 ? 1.808 -5.394 -7.020 1.00 97.88 218 ASN A CA 1
ATOM 1618 C C . ASN A 1 218 ? 1.365 -4.710 -8.320 1.00 97.88 218 ASN A C 1
ATOM 1620 O O . ASN A 1 218 ? 1.884 -4.988 -9.405 1.00 97.88 218 ASN A O 1
ATOM 1624 N N . ILE A 1 219 ? 0.418 -3.783 -8.200 1.00 97.94 219 ILE A N 1
ATOM 1625 C CA . ILE A 1 219 ? -0.009 -2.869 -9.261 1.00 97.94 219 ILE A CA 1
ATOM 1626 C C . ILE A 1 219 ? 0.257 -1.435 -8.800 1.00 97.94 219 ILE A C 1
ATOM 1628 O O . ILE A 1 219 ? -0.313 -0.991 -7.808 1.00 97.94 219 ILE A O 1
ATOM 1632 N N . PHE A 1 220 ? 1.079 -0.708 -9.553 1.00 98.25 220 PHE A N 1
ATOM 1633 C CA . PHE A 1 220 ? 1.369 0.713 -9.381 1.00 98.25 220 PHE A CA 1
ATOM 1634 C C . PHE A 1 220 ? 0.813 1.480 -10.584 1.00 98.25 220 PHE A C 1
ATOM 1636 O O . PHE A 1 220 ? 1.388 1.426 -11.678 1.00 98.25 220 PHE A O 1
ATOM 1643 N N . TYR A 1 221 ? -0.327 2.150 -10.408 1.00 97.62 221 TYR A N 1
ATOM 1644 C CA . TYR A 1 221 ? -1.087 2.720 -11.521 1.00 97.62 221 TYR A CA 1
ATOM 1645 C C . TYR A 1 221 ? -1.420 4.199 -11.350 1.00 97.62 221 TYR A C 1
ATOM 1647 O O . TYR A 1 221 ? -2.011 4.588 -10.351 1.00 97.62 221 TYR A O 1
ATOM 1655 N N . ASN A 1 222 ? -1.156 5.007 -12.379 1.00 96.12 222 ASN A N 1
ATOM 1656 C CA . ASN A 1 222 ? -1.577 6.414 -12.408 1.00 96.12 222 ASN A CA 1
ATOM 1657 C C . ASN A 1 222 ? -1.123 7.221 -11.181 1.00 96.12 222 ASN A C 1
ATOM 1659 O O . ASN A 1 222 ? -1.840 8.093 -10.701 1.00 96.12 222 ASN A O 1
ATOM 1663 N N . ASN A 1 223 ? 0.066 6.907 -10.668 1.00 96.31 223 ASN A N 1
ATOM 1664 C CA . ASN A 1 223 ? 0.697 7.688 -9.618 1.00 96.31 223 ASN A CA 1
ATOM 1665 C C . ASN A 1 223 ? 1.444 8.870 -10.235 1.00 96.31 223 ASN A C 1
ATOM 1667 O O . ASN A 1 223 ? 2.074 8.739 -11.290 1.00 96.31 223 ASN A O 1
ATOM 1671 N N . GLY A 1 224 ? 1.363 10.012 -9.565 1.00 92.88 224 GLY A N 1
ATOM 1672 C CA . GLY A 1 224 ? 2.095 11.219 -9.898 1.00 92.88 224 GLY A CA 1
ATOM 1673 C C . GLY A 1 224 ? 1.206 12.374 -10.347 1.00 92.88 224 GLY A C 1
ATOM 1674 O O . GLY A 1 224 ? 0.043 12.216 -10.725 1.00 92.88 224 GLY A O 1
ATOM 1675 N N . PHE A 1 225 ? 1.772 13.577 -10.330 1.00 87.50 225 PHE A N 1
ATOM 1676 C CA . PHE A 1 225 ? 1.118 14.801 -10.777 1.00 87.50 225 PHE A CA 1
ATOM 1677 C C . PHE A 1 225 ? 2.089 15.683 -11.564 1.00 87.50 225 PHE A C 1
ATOM 1679 O O . PHE A 1 225 ? 3.225 15.894 -11.155 1.00 87.50 225 PHE A O 1
ATOM 1686 N N . ALA A 1 226 ? 1.608 16.263 -12.670 1.00 81.56 226 ALA A N 1
ATOM 1687 C CA . ALA A 1 226 ? 2.344 17.233 -13.490 1.00 81.56 226 ALA A CA 1
ATOM 1688 C C . ALA A 1 226 ? 3.760 16.774 -13.894 1.00 81.56 226 ALA A C 1
ATOM 1690 O O . ALA A 1 226 ? 4.713 17.541 -13.770 1.00 81.56 226 ALA A O 1
ATOM 1691 N N . ASP A 1 227 ? 3.855 15.543 -14.404 1.00 77.06 227 ASP A N 1
ATOM 1692 C CA . ASP A 1 227 ? 5.090 14.891 -14.866 1.00 77.06 227 ASP A CA 1
ATOM 1693 C C . ASP A 1 227 ? 6.094 14.544 -13.747 1.00 77.06 227 ASP A C 1
ATOM 1695 O O . ASP A 1 227 ? 7.257 14.286 -14.037 1.00 77.06 227 AS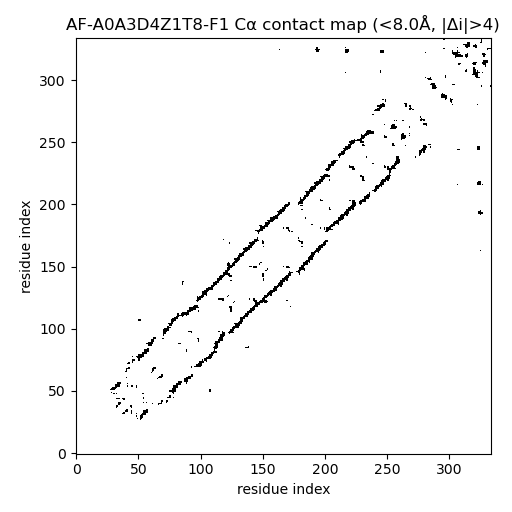P A O 1
ATOM 1699 N N . PHE A 1 228 ? 5.648 14.513 -12.486 1.00 85.69 228 PHE A N 1
ATOM 1700 C CA . PHE A 1 228 ? 6.409 13.988 -11.350 1.00 85.69 228 PHE A CA 1
ATOM 1701 C C . PHE A 1 228 ? 5.738 12.740 -10.799 1.00 85.69 228 PHE A C 1
ATOM 1703 O O . PHE A 1 228 ? 4.521 12.747 -10.600 1.00 85.69 228 PHE A O 1
ATOM 1710 N N . GLY A 1 229 ? 6.527 11.721 -10.478 1.00 91.19 229 GLY A N 1
ATOM 1711 C CA . GLY A 1 229 ? 6.060 10.547 -9.749 1.00 91.19 229 GLY A CA 1
ATOM 1712 C C . GLY A 1 229 ? 6.172 9.261 -10.555 1.00 91.19 229 GLY A C 1
ATOM 1713 O O . GLY A 1 229 ? 5.731 9.176 -11.707 1.00 91.19 229 GLY A O 1
ATOM 1714 N N . VAL A 1 230 ? 6.750 8.244 -9.925 1.00 96.62 230 VAL A N 1
ATOM 1715 C CA . VAL A 1 230 ? 6.918 6.909 -10.505 1.00 96.62 230 VAL A CA 1
ATOM 1716 C C . VAL A 1 230 ? 6.012 5.878 -9.837 1.00 96.62 230 VAL A C 1
ATOM 1718 O O . VAL A 1 230 ? 5.412 6.122 -8.791 1.00 96.62 230 VAL A O 1
ATOM 1721 N N . GLY A 1 231 ? 5.901 4.687 -10.426 1.00 97.94 231 GLY A N 1
ATOM 1722 C CA . GLY A 1 231 ? 5.193 3.584 -9.774 1.00 97.94 231 GLY A CA 1
ATOM 1723 C C . GLY A 1 231 ? 5.880 3.156 -8.473 1.00 97.94 231 GLY A C 1
ATOM 1724 O O . GLY A 1 231 ? 5.249 3.110 -7.417 1.00 97.94 231 GLY A O 1
ATOM 1725 N N . LEU A 1 232 ? 7.186 2.891 -8.556 1.00 98.31 232 LEU A N 1
ATOM 1726 C CA . LEU A 1 232 ? 8.029 2.537 -7.416 1.00 98.31 232 LEU A CA 1
ATOM 1727 C C . LEU A 1 232 ? 9.421 3.165 -7.559 1.00 98.31 232 LEU A C 1
ATOM 1729 O O . LEU A 1 232 ? 10.107 2.953 -8.560 1.00 98.31 232 LEU A O 1
ATOM 1733 N N . ALA A 1 233 ? 9.845 3.911 -6.545 1.00 97.06 233 ALA A N 1
ATOM 1734 C CA . ALA A 1 233 ? 11.177 4.488 -6.439 1.00 97.06 233 ALA A CA 1
ATOM 1735 C C . ALA A 1 233 ? 12.011 3.729 -5.405 1.00 97.06 233 ALA A C 1
ATOM 1737 O O . ALA A 1 233 ? 11.571 3.547 -4.274 1.00 97.06 233 ALA A O 1
ATOM 1738 N N . ASP A 1 234 ? 13.226 3.335 -5.772 1.00 96.38 234 ASP A N 1
ATOM 1739 C CA . ASP A 1 234 ? 14.282 2.962 -4.835 1.00 96.38 234 ASP A CA 1
ATOM 1740 C C . ASP A 1 234 ? 15.362 4.043 -4.880 1.00 96.38 234 ASP A C 1
ATOM 1742 O O . ASP A 1 234 ? 15.946 4.325 -5.932 1.00 96.38 234 ASP A O 1
ATOM 1746 N N . THR A 1 235 ? 15.568 4.702 -3.743 1.00 92.94 235 THR A N 1
ATOM 1747 C CA . THR A 1 235 ? 16.483 5.844 -3.640 1.00 92.94 235 THR A CA 1
ATOM 1748 C C . THR A 1 235 ? 17.935 5.426 -3.416 1.00 92.94 235 THR A C 1
ATOM 1750 O O . THR A 1 235 ? 18.826 6.276 -3.506 1.00 92.94 235 THR A O 1
ATOM 1753 N N . ASP A 1 236 ? 18.200 4.138 -3.173 1.00 88.00 236 ASP A N 1
ATOM 1754 C CA . ASP A 1 236 ? 19.559 3.622 -3.100 1.00 88.00 236 ASP A CA 1
ATOM 1755 C C . ASP A 1 236 ? 20.244 3.639 -4.480 1.00 88.00 236 ASP A C 1
ATOM 1757 O O . ASP A 1 236 ? 19.662 3.334 -5.525 1.00 88.00 236 ASP A O 1
ATOM 1761 N N . GLU A 1 237 ? 21.543 3.966 -4.501 1.00 84.31 237 GLU A N 1
ATOM 1762 C CA . GLU A 1 237 ? 22.340 3.944 -5.742 1.00 84.31 237 GLU A CA 1
ATOM 1763 C C . GLU A 1 237 ? 22.465 2.527 -6.328 1.00 84.31 237 GLU A C 1
ATOM 1765 O O . GLU A 1 237 ? 22.702 2.361 -7.528 1.00 84.31 237 GLU A O 1
ATOM 1770 N N . VAL A 1 238 ? 22.332 1.509 -5.474 1.00 83.19 238 VAL A N 1
ATOM 1771 C CA . VAL A 1 238 ? 22.276 0.097 -5.848 1.00 83.19 238 VAL A CA 1
ATOM 1772 C C . VAL A 1 238 ? 21.202 -0.569 -5.004 1.00 83.19 238 VAL A C 1
ATOM 1774 O O . VAL A 1 238 ? 21.409 -0.809 -3.816 1.00 83.19 238 VAL A O 1
ATOM 1777 N N . THR A 1 239 ? 20.089 -0.903 -5.646 1.00 83.56 239 THR A N 1
ATOM 1778 C CA . THR A 1 239 ? 18.969 -1.591 -4.999 1.00 83.56 239 THR A CA 1
ATOM 1779 C C . THR A 1 239 ? 19.382 -2.928 -4.374 1.00 83.56 239 THR A C 1
ATOM 1781 O O . THR A 1 239 ? 20.047 -3.764 -5.001 1.00 83.56 239 THR A O 1
ATOM 1784 N N . ALA A 1 240 ? 18.967 -3.137 -3.126 1.00 90.19 240 ALA A N 1
ATOM 1785 C CA . ALA A 1 240 ? 19.015 -4.430 -2.447 1.00 90.19 240 ALA A CA 1
ATOM 1786 C C . ALA A 1 240 ? 17.625 -5.084 -2.340 1.00 90.19 240 ALA A C 1
ATOM 1788 O O . ALA A 1 240 ? 17.526 -6.245 -1.936 1.00 90.19 240 ALA A O 1
ATOM 1789 N N . ALA A 1 241 ? 16.571 -4.358 -2.722 1.00 96.00 241 ALA A N 1
ATOM 1790 C CA . ALA A 1 241 ? 15.195 -4.815 -2.659 1.00 96.00 241 ALA A CA 1
ATOM 1791 C C . ALA A 1 241 ? 14.883 -5.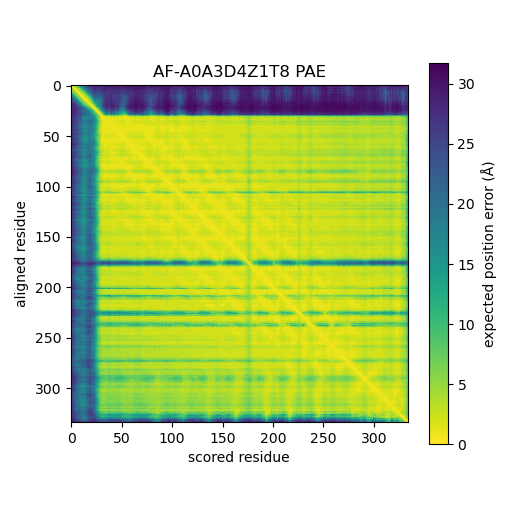840 -3.757 1.00 96.00 241 ALA A C 1
ATOM 1793 O O . ALA A 1 241 ? 15.403 -5.802 -4.876 1.00 96.00 241 ALA A O 1
ATOM 1794 N N . ARG A 1 242 ? 13.980 -6.770 -3.445 1.00 97.88 242 ARG A N 1
ATOM 1795 C CA . ARG A 1 242 ? 13.477 -7.756 -4.403 1.00 97.88 242 ARG A CA 1
ATOM 1796 C C . ARG A 1 242 ? 12.229 -7.205 -5.090 1.00 97.88 242 ARG A C 1
ATOM 1798 O O . ARG A 1 242 ? 11.182 -7.140 -4.456 1.00 97.88 242 ARG A O 1
ATOM 1805 N N . ILE A 1 243 ? 12.331 -6.836 -6.369 1.00 98.25 243 ILE A N 1
ATOM 1806 C CA . ILE A 1 243 ? 11.264 -6.148 -7.122 1.00 98.25 243 ILE A CA 1
ATOM 1807 C C . ILE A 1 243 ? 10.886 -6.984 -8.345 1.00 98.25 243 ILE A C 1
ATOM 1809 O O . ILE A 1 243 ? 11.582 -6.963 -9.366 1.00 98.25 243 ILE A O 1
ATOM 1813 N N . GLN A 1 244 ? 9.810 -7.766 -8.240 1.00 97.75 244 GLN A N 1
ATOM 1814 C CA . GLN A 1 244 ? 9.489 -8.795 -9.236 1.00 97.75 244 GLN A CA 1
ATOM 1815 C C . GLN A 1 244 ? 7.996 -8.891 -9.523 1.00 97.75 244 GLN A C 1
ATOM 1817 O O . GLN A 1 244 ? 7.165 -8.743 -8.631 1.00 97.75 244 GLN A O 1
ATOM 1822 N N . TYR A 1 245 ? 7.647 -9.225 -10.767 1.00 97.31 245 TYR A N 1
ATOM 1823 C CA . TYR A 1 245 ? 6.259 -9.485 -11.170 1.00 97.31 245 TYR A CA 1
ATOM 1824 C C . TYR A 1 245 ? 5.289 -8.329 -10.886 1.00 97.31 245 TYR A C 1
ATOM 1826 O O . TYR A 1 245 ? 4.094 -8.560 -10.748 1.00 97.31 245 TYR A O 1
ATOM 1834 N N . ASN A 1 246 ? 5.765 -7.087 -10.793 1.00 98.19 246 ASN A N 1
ATOM 1835 C CA . ASN A 1 246 ? 4.889 -5.935 -10.598 1.00 98.19 246 ASN A CA 1
ATOM 1836 C C . ASN A 1 246 ? 4.372 -5.407 -11.940 1.00 98.19 246 ASN A C 1
ATOM 1838 O O . ASN A 1 246 ? 5.057 -5.501 -12.962 1.00 98.19 246 ASN A O 1
ATOM 1842 N N . ILE A 1 247 ? 3.185 -4.804 -11.923 1.00 98.25 247 ILE A N 1
ATOM 1843 C CA . ILE A 1 247 ? 2.669 -3.979 -13.015 1.00 98.25 247 ILE A CA 1
ATOM 1844 C C . ILE A 1 247 ? 2.852 -2.518 -12.619 1.00 98.25 247 ILE A C 1
ATOM 1846 O O . ILE A 1 247 ? 2.129 -2.027 -11.761 1.00 98.25 247 ILE A O 1
ATOM 1850 N N . CYS A 1 248 ? 3.766 -1.812 -13.277 1.00 98.00 248 CYS A N 1
ATOM 1851 C CA . CYS A 1 248 ? 3.808 -0.353 -13.255 1.00 98.00 248 CYS A CA 1
ATOM 1852 C C . CYS A 1 248 ? 3.205 0.152 -14.561 1.00 98.00 248 CYS A C 1
ATOM 1854 O O . CYS A 1 248 ? 3.618 -0.295 -15.631 1.00 98.00 248 CYS A O 1
ATOM 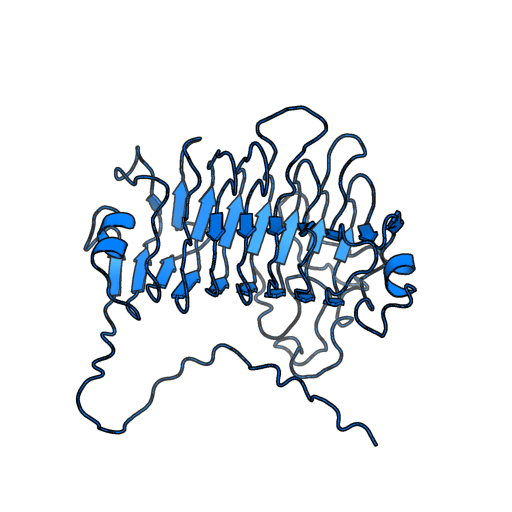1856 N N . PHE A 1 249 ? 2.185 1.007 -14.499 1.00 96.62 249 PHE A N 1
ATOM 1857 C CA . PHE A 1 249 ? 1.532 1.470 -15.719 1.00 96.62 249 PHE A CA 1
ATOM 1858 C C . PHE A 1 249 ? 0.882 2.844 -15.561 1.00 96.62 249 PHE A C 1
ATOM 1860 O O . PHE A 1 249 ? 0.193 3.107 -14.579 1.00 96.62 249 PHE A O 1
ATOM 1867 N N . ASN A 1 250 ? 1.029 3.694 -16.580 1.00 95.44 250 ASN A N 1
ATOM 1868 C CA . ASN A 1 250 ? 0.419 5.028 -16.639 1.00 95.44 250 ASN A CA 1
ATOM 1869 C C . ASN A 1 250 ? 0.821 5.965 -15.480 1.00 95.44 250 ASN A C 1
ATOM 1871 O O . ASN A 1 250 ? 0.076 6.883 -15.169 1.00 95.44 250 ASN A O 1
ATOM 1875 N N . ASN A 1 251 ? 1.969 5.743 -14.834 1.00 96.50 251 ASN A N 1
ATOM 1876 C CA . ASN A 1 251 ? 2.515 6.694 -13.861 1.00 96.50 251 ASN A CA 1
ATOM 1877 C C . ASN A 1 251 ? 3.086 7.924 -14.593 1.00 96.50 251 ASN A C 1
ATOM 1879 O O . ASN A 1 251 ? 3.428 7.835 -15.775 1.00 96.50 251 ASN A O 1
ATOM 1883 N N . ALA A 1 252 ? 3.131 9.070 -13.916 1.00 95.19 252 ALA A N 1
ATOM 1884 C CA . ALA A 1 252 ? 3.363 10.365 -14.551 1.00 95.19 252 ALA A CA 1
ATOM 1885 C C . ALA A 1 252 ? 4.760 10.501 -15.178 1.00 95.19 252 ALA A C 1
ATOM 1887 O O . ALA A 1 252 ? 4.876 11.031 -16.282 1.00 95.19 252 ALA A O 1
ATOM 1888 N N . GLU A 1 253 ? 5.798 10.024 -14.490 1.00 95.06 253 GLU A N 1
ATOM 1889 C CA . GLU A 1 253 ? 7.195 10.178 -14.909 1.00 95.06 253 GLU A CA 1
ATOM 1890 C C . GLU A 1 253 ? 7.765 8.880 -15.499 1.00 95.06 253 GLU A C 1
ATOM 1892 O O . GLU A 1 253 ? 8.201 8.854 -16.654 1.00 95.06 253 GLU A O 1
ATOM 1897 N N . ALA A 1 254 ? 7.714 7.781 -14.741 1.00 96.69 254 ALA A N 1
ATOM 1898 C CA . ALA A 1 254 ? 8.233 6.480 -15.159 1.00 96.69 254 ALA A CA 1
ATOM 1899 C C . ALA A 1 254 ? 7.576 5.307 -14.417 1.00 96.69 254 ALA A C 1
ATOM 1901 O O . ALA A 1 254 ? 6.858 5.473 -13.431 1.00 96.69 254 ALA A O 1
ATOM 1902 N N . ASP A 1 255 ? 7.853 4.086 -14.877 1.00 97.81 255 ASP A N 1
ATOM 1903 C CA . ASP A 1 255 ? 7.431 2.876 -14.170 1.00 97.81 255 ASP A CA 1
ATOM 1904 C C . ASP A 1 255 ? 8.185 2.733 -12.846 1.00 97.81 255 ASP A C 1
ATOM 1906 O O . ASP A 1 255 ? 7.581 2.460 -11.806 1.00 97.81 255 ASP A O 1
ATOM 1910 N N . PHE A 1 256 ? 9.499 2.953 -12.897 1.00 98.00 256 PHE A N 1
ATOM 1911 C CA . PHE A 1 256 ? 10.399 2.831 -11.765 1.00 98.00 256 PHE A CA 1
ATOM 1912 C C . PHE A 1 256 ? 11.437 3.955 -11.743 1.00 98.00 256 PHE A C 1
ATOM 1914 O O . PHE A 1 256 ? 11.883 4.401 -12.798 1.00 98.00 256 PHE A O 1
ATOM 1921 N N . PHE A 1 257 ? 11.906 4.322 -10.552 1.00 96.62 257 PHE A N 1
ATOM 1922 C CA . PHE A 1 257 ? 13.175 5.031 -10.361 1.00 96.62 257 PHE A CA 1
ATOM 1923 C C . PHE A 1 257 ? 14.135 4.079 -9.647 1.00 96.62 257 PHE A C 1
ATOM 1925 O O . PHE A 1 257 ? 13.886 3.708 -8.504 1.00 96.62 257 PHE A O 1
ATOM 1932 N N . LEU A 1 258 ? 15.188 3.619 -10.325 1.00 95.94 258 LEU A N 1
ATOM 1933 C CA . LEU A 1 258 ? 16.104 2.593 -9.810 1.00 95.94 258 LEU A CA 1
ATOM 1934 C C . LEU A 1 258 ? 17.547 2.939 -10.161 1.00 95.94 258 LEU A C 1
ATOM 1936 O O . LEU A 1 258 ? 17.836 3.351 -11.287 1.00 95.94 258 LEU A O 1
ATOM 1940 N N . ASN A 1 259 ? 18.467 2.712 -9.219 1.00 91.56 259 ASN A N 1
ATOM 1941 C CA . ASN A 1 259 ? 19.901 2.972 -9.385 1.00 91.56 259 ASN A CA 1
ATOM 1942 C C . ASN A 1 259 ? 20.187 4.399 -9.907 1.00 91.56 259 ASN A C 1
ATOM 1944 O O . ASN A 1 259 ? 21.035 4.606 -10.781 1.00 91.56 259 ASN A O 1
ATOM 1948 N N . GLY A 1 260 ? 19.436 5.382 -9.397 1.00 91.88 260 GLY A N 1
ATOM 1949 C CA . GLY A 1 260 ? 19.600 6.803 -9.713 1.00 91.88 260 GLY A CA 1
ATOM 1950 C C . GLY A 1 260 ? 19.049 7.260 -11.070 1.00 91.88 260 GLY A C 1
ATOM 1951 O O . GLY A 1 260 ? 19.457 8.323 -11.545 1.00 91.88 260 GLY A O 1
ATOM 1952 N N . ALA A 1 261 ? 18.176 6.484 -11.719 1.00 94.81 261 ALA A N 1
ATOM 1953 C CA . ALA A 1 261 ? 17.565 6.872 -12.988 1.00 94.81 261 ALA A CA 1
ATOM 1954 C C . ALA A 1 261 ? 16.161 6.288 -13.189 1.00 94.81 261 ALA A C 1
ATOM 1956 O O . ALA A 1 261 ? 15.876 5.169 -12.759 1.00 94.81 261 ALA A O 1
ATOM 1957 N N . ASP A 1 262 ? 15.339 7.011 -13.947 1.00 96.62 262 ASP A N 1
ATOM 1958 C CA . ASP A 1 262 ? 14.045 6.538 -14.437 1.00 96.62 262 ASP A CA 1
ATOM 1959 C C . ASP A 1 262 ? 14.202 5.327 -15.360 1.00 96.62 262 ASP A C 1
ATOM 1961 O O . ASP A 1 262 ? 15.041 5.312 -16.271 1.00 96.62 262 ASP A O 1
ATOM 1965 N N . GLN A 1 263 ? 13.367 4.316 -15.146 1.00 97.44 263 GLN A N 1
ATOM 1966 C CA . GLN A 1 263 ? 13.331 3.079 -15.912 1.00 97.44 263 GLN A CA 1
ATOM 1967 C C . GLN A 1 263 ? 11.889 2.735 -16.290 1.00 97.44 263 GLN A C 1
ATOM 1969 O O . GLN A 1 263 ? 10.972 2.802 -15.472 1.00 97.44 263 GLN A O 1
ATOM 1974 N N . SER A 1 264 ? 11.698 2.274 -17.523 1.00 98.19 264 SER A N 1
ATOM 1975 C CA . SER A 1 264 ? 10.564 1.409 -17.862 1.00 98.19 264 SER A CA 1
ATOM 1976 C C . SER A 1 264 ? 10.737 0.025 -17.232 1.00 98.19 264 SER A C 1
ATOM 1978 O O . SER A 1 264 ? 11.852 -0.378 -16.888 1.00 98.19 264 SER A O 1
ATOM 1980 N N . ALA A 1 265 ? 9.661 -0.758 -17.161 1.00 97.81 265 ALA A N 1
ATOM 1981 C CA . ALA A 1 265 ? 9.739 -2.142 -16.694 1.00 97.81 265 ALA A CA 1
ATOM 1982 C C . ALA A 1 265 ? 10.729 -3.012 -17.498 1.00 97.81 265 ALA A C 1
ATOM 1984 O O . ALA A 1 265 ? 11.410 -3.859 -16.921 1.00 97.81 265 ALA A O 1
ATOM 1985 N N . GLU A 1 266 ? 10.856 -2.796 -18.814 1.00 98.06 266 GLU A N 1
ATOM 1986 C CA . GLU A 1 266 ? 11.841 -3.508 -19.644 1.00 98.06 266 GLU A CA 1
ATOM 1987 C C . GLU A 1 266 ? 13.275 -3.179 -19.213 1.00 98.06 266 GLU A C 1
ATOM 1989 O O . GLU A 1 266 ? 14.059 -4.088 -18.952 1.00 98.06 266 GLU A O 1
ATOM 1994 N N . GLN A 1 267 ? 13.597 -1.893 -19.054 1.00 97.81 267 GLN A N 1
ATOM 1995 C CA . GLN A 1 267 ? 14.936 -1.475 -18.636 1.00 97.81 267 GLN A CA 1
ATOM 1996 C C . GLN A 1 267 ? 15.261 -1.932 -17.211 1.00 97.81 267 GLN A C 1
ATOM 1998 O O . GLN A 1 267 ? 16.382 -2.368 -16.956 1.00 97.81 267 GLN A O 1
ATOM 2003 N N . ALA A 1 268 ? 14.283 -1.883 -16.300 1.00 97.44 268 ALA A N 1
ATOM 2004 C CA . ALA A 1 268 ? 14.436 -2.373 -14.934 1.00 97.44 268 ALA A CA 1
ATOM 2005 C C . ALA A 1 268 ? 14.791 -3.870 -14.903 1.00 97.44 268 ALA A C 1
ATOM 2007 O O . ALA A 1 268 ? 15.689 -4.278 -14.169 1.00 97.44 268 ALA A O 1
ATOM 2008 N N . ASN A 1 269 ? 14.137 -4.684 -15.740 1.00 97.69 269 ASN A N 1
ATOM 2009 C CA . ASN A 1 269 ? 14.418 -6.119 -15.852 1.00 97.69 269 ASN A CA 1
ATOM 2010 C C . ASN A 1 269 ? 15.809 -6.433 -16.430 1.00 97.69 269 ASN A C 1
ATOM 2012 O O . ASN A 1 269 ? 16.336 -7.516 -16.178 1.00 97.69 269 ASN A O 1
ATOM 2016 N N . ASP A 1 270 ? 16.393 -5.511 -17.197 1.00 96.88 270 ASP A N 1
ATOM 2017 C CA . ASP A 1 270 ? 17.724 -5.654 -17.795 1.00 96.88 270 ASP A CA 1
ATOM 2018 C C . ASP A 1 270 ? 18.860 -5.183 -16.863 1.00 96.88 270 ASP A C 1
ATOM 2020 O O . ASP A 1 270 ? 20.045 -5.338 -17.191 1.00 96.88 270 ASP A O 1
ATOM 2024 N N . LEU A 1 271 ? 18.537 -4.617 -15.692 1.00 95.06 271 LEU A N 1
ATOM 2025 C CA . LEU A 1 271 ? 19.540 -4.175 -14.725 1.00 95.06 271 LEU A CA 1
ATOM 2026 C C . LEU A 1 271 ? 20.350 -5.371 -14.174 1.00 95.06 271 LEU A C 1
ATOM 2028 O O . LEU A 1 271 ? 19.785 -6.412 -13.831 1.00 95.06 271 LEU A O 1
ATOM 2032 N N . PRO A 1 272 ? 21.680 -5.235 -14.004 1.00 93.38 272 PRO A N 1
ATOM 2033 C CA . PRO A 1 272 ? 22.542 -6.300 -13.493 1.00 93.38 272 PRO A CA 1
ATOM 2034 C C . PRO A 1 272 ? 22.433 -6.427 -11.961 1.00 93.38 272 PRO A C 1
ATOM 2036 O O . PRO A 1 272 ? 23.374 -6.118 -11.236 1.00 93.38 272 PRO A O 1
ATOM 2039 N N . THR A 1 273 ? 21.277 -6.871 -11.468 1.00 90.88 273 THR A N 1
ATOM 2040 C CA . THR A 1 273 ? 20.918 -6.905 -10.034 1.00 90.88 273 THR A CA 1
ATOM 2041 C C . THR A 1 273 ? 21.069 -8.287 -9.390 1.00 90.88 273 THR A C 1
ATOM 2043 O O . THR A 1 273 ? 20.460 -8.569 -8.364 1.00 90.88 273 THR A O 1
ATOM 2046 N N . ASP A 1 274 ? 21.827 -9.198 -10.011 1.00 89.44 274 ASP A N 1
ATOM 2047 C CA . ASP A 1 274 ? 21.995 -10.588 -9.552 1.00 89.44 274 ASP A CA 1
ATOM 2048 C C . ASP A 1 274 ? 20.665 -11.342 -9.302 1.00 89.44 274 ASP A C 1
ATOM 2050 O O . ASP A 1 274 ? 20.595 -12.274 -8.499 1.00 89.44 274 ASP A O 1
ATOM 2054 N N . GLY A 1 275 ? 19.607 -10.976 -10.036 1.00 91.88 275 GLY A N 1
ATOM 2055 C CA . GLY A 1 275 ? 18.288 -11.609 -9.955 1.00 91.88 275 GLY A CA 1
ATOM 2056 C C . GLY A 1 275 ? 17.363 -11.029 -8.884 1.00 91.88 275 GLY A C 1
ATOM 2057 O O . GLY A 1 275 ? 16.353 -11.655 -8.569 1.00 91.88 275 GLY A O 1
ATOM 2058 N N . LEU A 1 276 ? 17.676 -9.859 -8.323 1.00 95.94 276 LEU A N 1
ATOM 2059 C CA . LEU A 1 276 ? 16.764 -9.148 -7.423 1.00 95.94 276 LEU A CA 1
ATOM 2060 C C . LEU A 1 276 ? 15.597 -8.509 -8.183 1.00 95.94 276 LEU A C 1
ATOM 2062 O O . LEU A 1 276 ? 14.455 -8.618 -7.735 1.00 95.94 276 LEU A O 1
ATOM 2066 N N . ILE A 1 277 ? 15.872 -7.927 -9.354 1.00 97.44 277 ILE A N 1
ATOM 2067 C CA . ILE A 1 277 ? 14.881 -7.258 -10.202 1.00 97.44 277 ILE A CA 1
ATOM 2068 C C . ILE A 1 277 ? 14.726 -8.021 -11.510 1.00 97.44 277 ILE A C 1
ATOM 2070 O O . ILE A 1 277 ? 15.674 -8.115 -12.287 1.00 97.44 277 ILE A O 1
ATOM 2074 N N . PHE A 1 278 ? 13.539 -8.578 -11.746 1.00 97.31 278 PHE A N 1
ATOM 2075 C CA . PHE A 1 278 ? 13.193 -9.227 -13.011 1.00 97.31 278 PHE A CA 1
ATOM 2076 C C . PHE A 1 278 ? 11.681 -9.459 -13.139 1.00 97.31 278 PHE A C 1
ATOM 2078 O O . PHE A 1 278 ? 10.935 -9.406 -12.164 1.00 97.31 278 PHE A O 1
ATOM 2085 N N . ALA A 1 279 ? 11.239 -9.792 -14.355 1.00 97.19 279 ALA A N 1
ATOM 2086 C CA . ALA A 1 279 ? 9.853 -10.138 -14.684 1.00 97.19 279 ALA A CA 1
ATOM 2087 C C . ALA A 1 279 ? 8.796 -9.094 -14.276 1.00 97.19 279 ALA A C 1
ATOM 2089 O O . ALA A 1 279 ? 7.617 -9.429 -14.184 1.00 97.19 279 ALA A O 1
ATOM 2090 N N . ASN A 1 280 ? 9.181 -7.831 -14.085 1.00 98.19 280 ASN A N 1
ATOM 2091 C CA . ASN A 1 280 ? 8.220 -6.736 -14.011 1.00 98.19 280 ASN A CA 1
ATOM 2092 C C . ASN A 1 280 ? 7.567 -6.552 -15.384 1.00 98.19 280 ASN A C 1
ATOM 2094 O O . ASN A 1 280 ? 8.216 -6.671 -16.427 1.00 98.19 280 ASN A O 1
ATOM 2098 N N . PHE A 1 281 ? 6.261 -6.333 -15.392 1.00 98.00 281 PHE A N 1
ATOM 2099 C CA . PHE A 1 281 ? 5.450 -6.415 -16.594 1.00 98.00 281 PHE A CA 1
ATOM 2100 C C . PHE A 1 281 ? 5.642 -5.190 -17.490 1.00 98.00 281 PHE A C 1
ATOM 2102 O O . PHE A 1 281 ? 5.453 -4.063 -17.050 1.00 98.00 281 PHE A O 1
ATOM 2109 N N . ASN A 1 282 ? 6.000 -5.411 -18.758 1.00 96.50 282 ASN A N 1
ATOM 2110 C CA . ASN A 1 282 ? 6.410 -4.363 -19.703 1.00 96.50 282 ASN A CA 1
ATOM 2111 C C . ASN A 1 282 ? 5.448 -4.188 -20.894 1.00 96.50 282 ASN A C 1
ATOM 2113 O O . ASN A 1 282 ? 5.849 -3.751 -21.973 1.00 96.50 282 ASN A O 1
ATOM 2117 N N . ALA A 1 283 ? 4.181 -4.562 -20.722 1.00 95.56 283 ALA A N 1
ATOM 2118 C CA . ALA A 1 283 ? 3.149 -4.436 -21.746 1.00 95.56 283 ALA A CA 1
ATOM 2119 C C . ALA A 1 283 ? 1.886 -3.771 -21.178 1.00 95.56 283 ALA A C 1
ATOM 2121 O O . ALA A 1 283 ? 1.798 -3.469 -19.992 1.00 95.56 283 ALA A O 1
ATOM 2122 N N . ALA A 1 284 ? 0.885 -3.536 -22.028 1.00 95.69 284 ALA A N 1
ATOM 2123 C CA . ALA A 1 284 ? -0.405 -3.027 -21.570 1.00 95.69 284 ALA A CA 1
ATOM 2124 C C . ALA A 1 284 ? -1.157 -4.111 -20.766 1.00 95.69 284 ALA A C 1
ATOM 2126 O O . ALA A 1 284 ? -1.380 -5.199 -21.306 1.00 95.69 284 ALA A O 1
ATOM 2127 N N . PRO A 1 285 ? -1.583 -3.838 -19.516 1.00 96.00 285 PRO A N 1
ATOM 2128 C CA . PRO A 1 285 ? -2.194 -4.851 -18.652 1.00 96.00 285 PRO A CA 1
ATOM 2129 C C . PRO A 1 285 ? -3.658 -5.145 -18.989 1.00 96.00 285 PRO A C 1
ATOM 2131 O O . PRO A 1 285 ? -4.156 -6.202 -18.625 1.00 96.00 285 PRO A O 1
ATOM 2134 N N . LEU A 1 286 ? -4.342 -4.260 -19.723 1.00 96.06 286 LEU A N 1
ATOM 2135 C CA . LEU A 1 286 ? -5.760 -4.401 -20.084 1.00 96.06 286 LEU A CA 1
ATOM 2136 C C . LEU A 1 286 ? -6.661 -4.602 -18.849 1.00 96.06 286 LEU A C 1
ATOM 2138 O O . LEU A 1 286 ? -7.361 -5.606 -18.740 1.00 96.06 286 LEU A O 1
ATOM 2142 N N . PHE A 1 287 ? -6.629 -3.652 -17.911 1.00 95.31 287 PHE A N 1
ATOM 2143 C CA . PHE A 1 287 ? -7.520 -3.646 -16.744 1.00 95.31 287 PHE A CA 1
ATOM 2144 C C . PHE A 1 287 ? -8.992 -3.449 -17.136 1.00 95.31 287 PHE A C 1
ATOM 2146 O O . PHE A 1 287 ? -9.292 -2.800 -18.141 1.00 95.31 287 PHE A O 1
ATOM 2153 N N . SER A 1 288 ? -9.911 -3.993 -16.337 1.00 92.19 288 SER A N 1
ATOM 2154 C CA . SER A 1 288 ? -11.360 -3.899 -16.545 1.00 92.19 288 SER A CA 1
ATOM 2155 C C . SER A 1 288 ? -11.867 -2.455 -16.510 1.00 92.19 288 SER A C 1
ATOM 2157 O O . SER A 1 288 ? -12.414 -1.998 -17.514 1.00 92.19 288 SER A O 1
ATOM 2159 N N . ASP A 1 289 ? -11.667 -1.746 -15.392 1.00 90.06 289 ASP A N 1
ATOM 2160 C CA . ASP A 1 289 ? -11.995 -0.321 -15.237 1.00 90.06 289 ASP A CA 1
ATOM 2161 C C . ASP A 1 289 ? -11.123 0.322 -14.137 1.00 90.06 289 ASP A C 1
ATOM 2163 O O . ASP A 1 289 ? -11.551 0.472 -12.988 1.00 90.06 289 ASP A O 1
ATOM 2167 N N . PRO A 1 290 ? -9.872 0.694 -14.456 1.00 87.69 290 PRO A N 1
ATOM 2168 C CA . PRO A 1 290 ? -8.932 1.167 -13.445 1.00 87.69 290 PRO A CA 1
ATOM 2169 C C . PRO A 1 290 ? -9.339 2.516 -12.829 1.00 87.69 290 PRO A C 1
ATOM 2171 O O . PRO A 1 290 ? -8.992 2.779 -11.687 1.00 87.69 290 PRO A O 1
ATOM 2174 N N . PHE A 1 291 ? -10.138 3.343 -13.518 1.00 83.19 291 PHE A N 1
ATOM 2175 C CA . PHE A 1 291 ? -10.644 4.611 -12.962 1.00 83.19 291 PHE A CA 1
ATOM 2176 C C . PHE A 1 291 ? -11.743 4.415 -11.910 1.00 83.19 291 PHE A C 1
ATOM 2178 O O . PHE A 1 291 ? -12.064 5.343 -11.169 1.00 83.19 291 PHE A O 1
ATOM 2185 N N . ALA A 1 292 ? -12.330 3.220 -11.854 1.00 83.06 292 ALA A N 1
ATOM 2186 C CA . ALA A 1 292 ? -13.245 2.798 -10.804 1.00 83.06 292 ALA A CA 1
ATOM 2187 C C . ALA A 1 292 ? -12.544 1.938 -9.734 1.00 83.06 292 ALA A C 1
ATOM 2189 O O . ALA A 1 292 ? -13.227 1.256 -8.975 1.00 83.06 292 ALA A O 1
ATOM 2190 N N . ASN A 1 293 ? -11.202 1.938 -9.684 1.00 80.06 293 ASN A N 1
ATOM 2191 C CA . ASN A 1 293 ? -10.388 1.027 -8.870 1.00 80.06 293 ASN A CA 1
ATOM 2192 C C . ASN A 1 293 ? -10.626 -0.473 -9.171 1.00 80.06 293 ASN A C 1
ATOM 2194 O O . ASN A 1 293 ? -10.333 -1.335 -8.344 1.00 80.06 293 ASN A O 1
ATOM 2198 N N . LEU A 1 294 ? -11.118 -0.817 -10.371 1.00 86.38 294 LEU A N 1
ATOM 2199 C CA . LEU A 1 294 ? -11.332 -2.201 -10.807 1.00 86.38 294 LEU A CA 1
ATOM 2200 C C . LEU A 1 294 ? -10.160 -2.686 -11.667 1.00 86.38 294 LEU A C 1
ATOM 2202 O O . LEU A 1 294 ? -10.168 -2.611 -12.901 1.00 86.38 294 LEU A O 1
ATOM 2206 N N . PHE A 1 295 ? -9.155 -3.229 -10.987 1.00 90.88 295 PHE A N 1
ATOM 2207 C CA . PHE A 1 295 ? -7.872 -3.648 -11.559 1.00 90.88 295 PHE A CA 1
ATOM 2208 C C . PHE A 1 295 ? -7.807 -5.123 -11.989 1.00 90.88 295 PHE A C 1
ATOM 2210 O O . PHE A 1 295 ? -6.733 -5.640 -12.297 1.00 90.88 295 PHE A O 1
ATOM 2217 N N . THR A 1 296 ? -8.948 -5.812 -12.065 1.00 90.62 296 THR A N 1
ATOM 2218 C CA . THR A 1 296 ? -9.006 -7.159 -12.649 1.00 90.62 296 THR A CA 1
ATOM 2219 C C . THR A 1 296 ? -8.608 -7.132 -14.127 1.00 90.62 296 THR A C 1
ATOM 2221 O O . THR A 1 296 ? -8.856 -6.153 -14.837 1.00 90.62 296 THR A O 1
ATOM 2224 N N . LEU A 1 297 ? -7.981 -8.206 -14.610 1.00 92.94 297 LEU A N 1
ATOM 2225 C CA . LEU A 1 297 ? -7.488 -8.300 -15.985 1.00 92.94 297 LEU A CA 1
ATOM 2226 C C . LEU A 1 297 ? -8.604 -8.712 -16.957 1.00 92.94 297 LEU A C 1
ATOM 2228 O O . LEU A 1 297 ? -9.347 -9.664 -16.715 1.00 92.94 297 LEU A O 1
ATOM 2232 N N . GLN A 1 298 ? -8.690 -8.037 -18.103 1.00 93.69 298 GLN A N 1
ATOM 2233 C CA . GLN A 1 298 ? -9.613 -8.409 -19.174 1.00 93.69 298 GLN A CA 1
ATOM 2234 C C . GLN A 1 298 ? -9.144 -9.675 -19.917 1.00 93.69 298 GLN A C 1
ATOM 2236 O O . GLN A 1 298 ? -7.937 -9.928 -20.037 1.00 93.69 298 GLN A O 1
ATOM 2241 N N . PRO A 1 299 ? -10.074 -10.447 -20.520 1.00 93.56 299 PRO A N 1
ATOM 2242 C CA . PRO A 1 299 ? -9.719 -11.558 -21.395 1.00 93.56 299 PRO A CA 1
ATOM 2243 C C . PRO A 1 299 ? -8.755 -11.133 -22.511 1.00 93.56 299 PRO A C 1
ATOM 2245 O O . PRO A 1 299 ? -9.039 -10.216 -23.280 1.00 93.56 299 PRO A O 1
ATOM 2248 N N . GLY A 1 300 ? -7.629 -11.840 -22.627 1.00 94.25 300 GLY A N 1
ATOM 2249 C CA . GLY A 1 300 ? -6.584 -11.548 -23.613 1.00 94.25 300 GLY A CA 1
ATOM 2250 C C . GLY A 1 300 ? -5.472 -10.622 -23.116 1.00 94.25 300 GLY A C 1
ATOM 2251 O O . GLY A 1 300 ? -4.553 -10.341 -23.885 1.00 94.25 300 GLY A O 1
ATOM 2252 N N . SER A 1 301 ? -5.518 -10.184 -21.853 1.00 96.94 301 SER A N 1
ATOM 2253 C CA . SER A 1 301 ? -4.380 -9.523 -21.214 1.00 96.94 301 SER A CA 1
ATOM 2254 C C . SER A 1 301 ? -3.117 -10.397 -21.277 1.00 96.94 301 SER A C 1
ATOM 2256 O O . SER A 1 301 ? -3.193 -11.592 -20.976 1.00 96.94 301 SER A O 1
ATOM 2258 N N . PRO A 1 302 ? -1.943 -9.828 -21.616 1.00 97.06 302 PRO A N 1
ATOM 2259 C CA . PRO A 1 302 ? -0.677 -10.551 -21.547 1.00 97.06 302 PRO A CA 1
ATOM 2260 C C . PRO A 1 302 ? -0.210 -10.823 -20.110 1.00 97.06 302 PRO A C 1
ATOM 2262 O O . PRO A 1 302 ? 0.717 -11.608 -19.931 1.00 97.06 302 PRO A O 1
ATOM 2265 N N . ALA A 1 303 ? -0.811 -10.179 -19.102 1.00 96.12 303 ALA A N 1
ATOM 2266 C CA . ALA A 1 303 ? -0.487 -10.407 -17.694 1.00 96.12 303 ALA A CA 1
ATOM 2267 C C . ALA A 1 303 ? -1.135 -11.688 -17.138 1.00 96.12 303 ALA A C 1
ATOM 2269 O O . ALA A 1 303 ? -0.692 -12.200 -16.108 1.00 96.12 303 ALA A O 1
ATOM 2270 N N . LEU A 1 304 ? -2.142 -12.236 -17.834 1.00 95.00 304 LEU A N 1
ATOM 2271 C CA . LEU A 1 304 ? -2.783 -13.493 -17.455 1.00 95.00 304 LEU A CA 1
ATOM 2272 C C . LEU A 1 304 ? -1.789 -14.658 -17.554 1.00 95.00 304 LEU A C 1
ATOM 2274 O O . LEU A 1 304 ? -1.175 -14.876 -18.601 1.00 95.00 304 LEU A O 1
ATOM 2278 N N . ASN A 1 305 ? -1.688 -15.459 -16.496 1.00 94.50 305 ASN A N 1
ATOM 2279 C CA . ASN A 1 305 ? -0.823 -16.633 -16.378 1.00 94.50 305 ASN A CA 1
ATOM 2280 C C . ASN A 1 305 ? 0.670 -16.354 -16.630 1.00 94.50 305 ASN A C 1
ATOM 2282 O O . ASN A 1 305 ? 1.410 -17.229 -17.100 1.00 94.50 305 ASN A O 1
ATOM 2286 N N . ALA A 1 306 ? 1.116 -15.128 -16.356 1.00 95.31 306 ALA A N 1
ATOM 2287 C CA . ALA A 1 306 ? 2.477 -14.670 -16.622 1.00 95.31 306 ALA A CA 1
ATOM 2288 C C . ALA A 1 306 ? 3.343 -14.509 -15.356 1.00 95.31 306 ALA A C 1
ATOM 2290 O O . ALA A 1 306 ? 4.531 -14.211 -15.487 1.00 95.31 306 ALA A O 1
ATOM 2291 N N . GLY A 1 307 ? 2.775 -14.730 -14.165 1.00 94.44 307 GLY A N 1
ATOM 2292 C CA . GLY A 1 307 ? 3.365 -14.476 -12.846 1.00 94.44 307 GLY A CA 1
ATOM 2293 C C . GLY A 1 307 ? 4.479 -15.439 -12.449 1.00 94.44 307 GLY A C 1
ATOM 2294 O O . GLY A 1 307 ? 5.174 -16.001 -13.289 1.00 94.44 307 GLY A O 1
ATOM 2295 N N . ASN A 1 308 ? 4.702 -15.659 -11.164 1.00 94.50 308 ASN A N 1
ATOM 2296 C CA . ASN A 1 308 ? 5.719 -16.599 -10.700 1.00 94.50 308 ASN A CA 1
ATOM 2297 C C . ASN A 1 308 ? 5.444 -18.042 -11.205 1.00 94.50 308 ASN A C 1
ATOM 2299 O O . ASN A 1 308 ? 4.362 -18.578 -10.995 1.00 94.50 308 ASN A O 1
ATOM 2303 N N . PRO A 1 309 ? 6.385 -18.710 -11.903 1.00 94.75 309 PRO A N 1
ATOM 2304 C CA . PRO A 1 309 ? 6.160 -20.063 -12.420 1.00 94.75 309 PRO A CA 1
ATOM 2305 C C . PRO A 1 309 ? 6.165 -21.163 -11.344 1.00 94.75 309 PRO A C 1
ATOM 2307 O O . PRO A 1 309 ? 5.899 -22.319 -11.680 1.00 94.75 309 PRO A O 1
ATOM 2310 N N . ASP A 1 310 ? 6.520 -20.855 -10.094 1.00 94.50 310 ASP A N 1
ATOM 2311 C CA . ASP A 1 310 ? 6.464 -21.822 -8.997 1.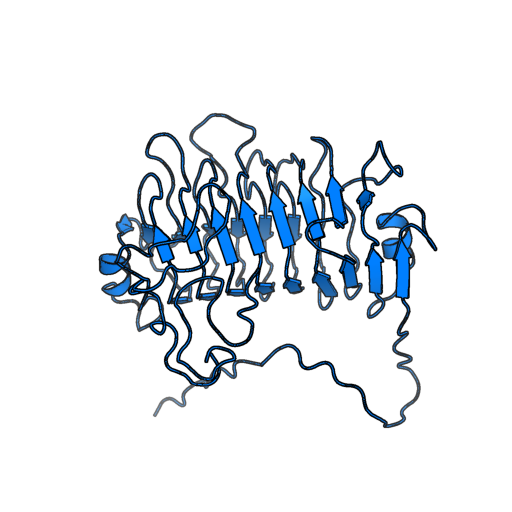00 94.50 310 ASP A CA 1
ATOM 2312 C C . ASP A 1 310 ? 4.994 -22.164 -8.659 1.00 94.50 310 ASP A C 1
ATOM 2314 O O . ASP A 1 310 ? 4.217 -21.258 -8.347 1.00 94.50 310 ASP A O 1
ATOM 2318 N N . PRO A 1 311 ? 4.597 -23.457 -8.682 1.00 92.75 311 PRO A N 1
ATOM 2319 C CA . PRO A 1 311 ? 3.232 -23.890 -8.382 1.00 92.75 311 PRO A CA 1
ATOM 2320 C C . PRO A 1 311 ? 2.678 -23.437 -7.028 1.00 92.75 311 PRO A C 1
ATOM 2322 O O . PRO A 1 311 ? 1.460 -23.422 -6.857 1.00 92.75 311 PRO A O 1
ATOM 2325 N N . ALA A 1 312 ? 3.539 -23.079 -6.069 1.00 91.50 312 ALA A N 1
ATOM 2326 C CA . ALA A 1 312 ? 3.128 -22.488 -4.796 1.00 91.50 312 ALA A CA 1
ATOM 2327 C C . ALA A 1 312 ? 2.360 -21.165 -4.968 1.00 91.50 312 ALA A C 1
ATOM 2329 O O . ALA A 1 312 ? 1.591 -20.789 -4.087 1.00 91.50 312 ALA A O 1
ATOM 2330 N N . PHE A 1 313 ? 2.553 -20.486 -6.101 1.00 91.25 313 PHE A N 1
ATOM 2331 C CA . PHE A 1 313 ? 1.874 -19.246 -6.448 1.00 91.25 313 PHE A CA 1
ATOM 2332 C C . PHE A 1 313 ? 0.745 -19.453 -7.447 1.00 91.25 313 PHE A C 1
ATOM 2334 O O . PHE A 1 313 ? 0.231 -18.462 -7.925 1.00 91.25 313 PHE A O 1
ATOM 2341 N N . ASN A 1 314 ? 0.353 -20.675 -7.808 1.00 92.81 314 ASN A N 1
ATOM 2342 C CA . ASN A 1 314 ? -0.717 -20.859 -8.789 1.00 92.81 314 ASN A CA 1
ATOM 2343 C C . ASN A 1 314 ? -2.035 -20.200 -8.351 1.00 92.81 314 ASN A C 1
ATOM 2345 O O . ASN A 1 314 ? -2.343 -20.114 -7.161 1.00 92.81 314 ASN A O 1
ATOM 2349 N N . ASN A 1 315 ? -2.827 -19.783 -9.339 1.00 90.50 315 ASN A N 1
ATOM 2350 C CA . ASN A 1 315 ? -4.206 -19.355 -9.128 1.00 90.50 315 ASN A CA 1
ATOM 2351 C C . ASN A 1 315 ? -5.043 -20.506 -8.524 1.00 90.50 315 ASN A C 1
ATOM 2353 O O . ASN A 1 315 ? -4.673 -21.681 -8.667 1.00 90.50 315 ASN A O 1
ATOM 2357 N N . PRO A 1 316 ? -6.210 -20.223 -7.910 1.00 88.94 316 PRO A N 1
ATOM 2358 C CA . PRO A 1 316 ? -7.058 -21.251 -7.297 1.00 88.94 316 PRO A CA 1
ATOM 2359 C C . PRO A 1 316 ? -7.567 -22.322 -8.277 1.00 88.94 316 PRO A C 1
ATOM 2361 O O . PRO A 1 316 ? -7.872 -23.444 -7.872 1.00 88.94 316 PRO A O 1
ATOM 2364 N N . ASP A 1 317 ? -7.632 -22.010 -9.574 1.00 88.94 317 ASP A N 1
ATOM 2365 C CA . ASP A 1 317 ? -7.990 -22.958 -10.639 1.00 88.94 317 ASP A CA 1
ATOM 2366 C C . ASP A 1 317 ? -6.819 -23.871 -11.073 1.00 88.94 317 ASP A C 1
ATOM 2368 O O . ASP A 1 317 ? -6.987 -24.757 -11.917 1.00 88.94 317 ASP A O 1
ATOM 2372 N N . GLY A 1 318 ? -5.641 -23.686 -10.470 1.00 90.06 318 GLY A N 1
ATOM 2373 C CA . GLY A 1 318 ? -4.417 -24.434 -10.728 1.00 90.06 318 GLY A CA 1
ATOM 2374 C C . GLY A 1 318 ? -3.588 -23.912 -11.901 1.00 90.06 318 GLY A C 1
ATOM 2375 O O . GLY A 1 318 ? -2.552 -24.512 -12.209 1.00 90.06 318 GLY A O 1
ATOM 2376 N N . SER A 1 319 ? -4.010 -22.832 -12.561 1.00 93.06 319 SER A N 1
ATOM 2377 C CA . SER A 1 319 ? -3.216 -22.159 -13.582 1.00 93.06 319 SER A CA 1
ATOM 2378 C C . SER A 1 319 ? -2.029 -21.412 -12.952 1.00 93.06 319 SER A C 1
ATOM 2380 O O . SER A 1 319 ? -1.995 -21.174 -11.744 1.00 93.06 319 SER A O 1
ATOM 2382 N N . ARG A 1 320 ? -1.016 -21.056 -13.754 1.00 93.94 320 ARG A N 1
ATOM 2383 C CA . ARG A 1 320 ? 0.063 -20.167 -13.282 1.00 93.94 320 ARG A CA 1
ATOM 2384 C C . ARG A 1 320 ? -0.558 -18.836 -12.863 1.00 93.94 320 ARG A C 1
ATOM 2386 O O . ARG A 1 320 ? -1.481 -18.399 -13.542 1.00 93.94 320 ARG A O 1
ATOM 2393 N N . ASN A 1 321 ? -0.060 -18.186 -11.811 1.00 93.81 321 ASN A N 1
ATOM 2394 C CA . ASN A 1 321 ? -0.633 -16.898 -11.434 1.00 93.81 321 ASN A CA 1
ATOM 2395 C C . ASN A 1 321 ? -0.550 -15.854 -12.530 1.00 93.81 321 ASN A C 1
ATOM 2397 O O . ASN A 1 321 ? 0.356 -15.837 -13.368 1.00 93.81 321 ASN A O 1
ATOM 2401 N N . ASP A 1 322 ? -1.502 -14.942 -12.450 1.00 94.06 322 ASP A N 1
ATOM 2402 C CA . ASP A 1 322 ? -1.444 -13.675 -13.146 1.00 94.06 322 ASP A CA 1
ATOM 2403 C C . ASP A 1 322 ? -0.389 -12.769 -12.488 1.00 94.06 322 ASP A C 1
ATOM 2405 O O . ASP A 1 322 ? -0.090 -12.906 -11.301 1.00 94.06 322 ASP A O 1
ATOM 2409 N N . ILE A 1 323 ? 0.203 -11.868 -13.271 1.00 94.06 323 ILE A N 1
ATOM 2410 C CA . ILE A 1 323 ? 1.006 -10.764 -12.725 1.00 94.06 323 ILE A CA 1
ATOM 2411 C C . ILE A 1 323 ? 0.042 -9.703 -12.179 1.00 94.06 323 ILE A C 1
ATOM 2413 O O . ILE A 1 323 ? -0.927 -9.344 -12.849 1.00 94.06 323 ILE A O 1
ATOM 2417 N N . GLY A 1 324 ? 0.350 -9.162 -11.003 1.00 90.00 324 GLY A N 1
ATOM 2418 C CA . GLY A 1 324 ? -0.387 -8.089 -10.345 1.00 90.00 324 GLY A CA 1
ATOM 2419 C C . GLY A 1 324 ? -1.222 -8.579 -9.162 1.00 90.00 324 GLY A C 1
ATOM 2420 O O . GLY A 1 324 ? -1.292 -9.772 -8.872 1.00 90.00 324 GLY A O 1
ATOM 2421 N N . ALA A 1 325 ? -1.881 -7.633 -8.490 1.00 88.50 325 ALA A N 1
ATOM 2422 C CA . ALA A 1 325 ? -2.423 -7.798 -7.141 1.00 88.50 325 ALA A CA 1
ATOM 2423 C C . ALA A 1 325 ? -3.438 -8.940 -6.967 1.00 88.50 325 ALA A C 1
ATOM 2425 O O . ALA A 1 325 ? -3.594 -9.467 -5.873 1.00 88.50 325 ALA A O 1
ATOM 2426 N N . PHE A 1 326 ? -4.095 -9.346 -8.053 1.00 85.69 326 PHE A N 1
ATOM 2427 C CA . PHE A 1 326 ? -5.158 -10.354 -8.051 1.00 85.69 326 PHE A CA 1
ATOM 2428 C C . PHE A 1 326 ? -4.699 -11.708 -8.600 1.00 85.69 326 PHE A C 1
ATOM 2430 O O . PHE A 1 326 ? -5.531 -12.521 -8.982 1.00 85.69 326 PHE A O 1
ATOM 2437 N N . GLY A 1 327 ? -3.390 -11.942 -8.706 1.00 80.31 327 GLY A N 1
ATOM 2438 C CA . GLY A 1 327 ? -2.831 -13.229 -9.107 1.00 80.31 327 GLY A CA 1
ATOM 2439 C C . GLY A 1 327 ? -2.417 -14.092 -7.914 1.00 80.31 327 GLY A C 1
ATOM 2440 O O . GLY A 1 327 ? -1.896 -13.600 -6.916 1.00 80.31 327 GLY A O 1
ATOM 2441 N N . GLY A 1 328 ? -2.568 -15.408 -8.051 1.00 82.62 328 GLY A N 1
ATOM 2442 C CA . GLY A 1 328 ? -2.025 -16.406 -7.130 1.00 82.62 328 GLY A CA 1
ATOM 2443 C C . GLY A 1 328 ? -3.023 -17.000 -6.145 1.00 82.62 328 GLY A C 1
ATOM 2444 O O . GLY A 1 328 ? -4.226 -16.912 -6.363 1.00 82.62 328 GLY A O 1
ATOM 2445 N N . PRO A 1 329 ? -2.558 -17.671 -5.077 1.00 72.19 329 PRO A N 1
ATOM 2446 C CA . PRO A 1 329 ? -3.405 -18.553 -4.270 1.00 72.19 329 PRO A CA 1
ATOM 2447 C C . PRO A 1 329 ? -4.490 -17.810 -3.483 1.00 72.19 329 PRO A C 1
ATOM 2449 O O . PRO A 1 329 ? -5.442 -18.436 -3.028 1.00 72.19 329 PRO A O 1
ATOM 2452 N N . PHE A 1 330 ? -4.347 -16.491 -3.346 1.00 66.62 330 PHE A N 1
ATOM 2453 C CA . PHE A 1 330 ? -5.293 -15.595 -2.682 1.00 66.62 330 PHE A CA 1
ATOM 2454 C C . PHE A 1 330 ? -5.988 -14.649 -3.668 1.00 66.62 330 PHE A C 1
ATOM 2456 O O . PHE A 1 330 ? -6.493 -13.607 -3.264 1.00 66.62 330 PHE A O 1
ATOM 2463 N N . ALA A 1 331 ? -5.976 -14.986 -4.962 1.00 66.88 331 ALA A N 1
ATOM 2464 C CA . ALA A 1 331 ? -6.768 -14.310 -5.976 1.00 66.88 331 ALA A CA 1
ATOM 2465 C C . ALA A 1 331 ? -8.260 -14.528 -5.691 1.00 66.88 331 ALA A C 1
ATOM 2467 O O . ALA A 1 331 ? -8.881 -15.446 -6.228 1.00 66.88 331 ALA A O 1
ATOM 2468 N N . GLU A 1 332 ? -8.829 -13.703 -4.822 1.00 53.09 332 GLU A N 1
ATOM 2469 C CA . GLU A 1 332 ? -10.272 -13.577 -4.697 1.00 53.09 332 GLU A CA 1
ATOM 2470 C C . GLU A 1 332 ? -10.737 -12.595 -5.785 1.00 53.09 332 GLU A C 1
ATOM 2472 O O . GLU A 1 332 ? -10.223 -11.473 -5.861 1.00 53.09 332 GLU A O 1
ATOM 2477 N N . PRO A 1 333 ? -11.653 -12.989 -6.686 1.00 38.78 333 PRO A N 1
ATOM 2478 C CA . PRO A 1 333 ? -12.331 -12.006 -7.514 1.00 38.78 333 PRO A CA 1
ATOM 2479 C C . PRO A 1 333 ? -13.123 -11.064 -6.587 1.00 38.78 333 PRO A C 1
ATOM 2481 O O . PRO A 1 333 ? -13.737 -11.565 -5.642 1.00 38.78 333 PRO A O 1
ATOM 2484 N N . PRO A 1 334 ? -13.111 -9.740 -6.830 1.00 42.69 334 PRO A N 1
ATOM 2485 C CA . PRO A 1 334 ? -13.937 -8.809 -6.065 1.00 42.69 334 PRO A CA 1
ATOM 2486 C C . PRO A 1 334 ? -15.428 -9.162 -6.144 1.00 42.69 334 PRO A C 1
ATOM 2488 O O . PRO A 1 334 ? -15.871 -9.685 -7.202 1.00 42.69 334 PRO A O 1
#

Nearest PDB structures (foldseek):
  5gkd-assembly3_C  TM=5.294E-01  e=6.949E-03  Paraglaciecola chathamensis
  4mxn-assembly2_B  TM=5.343E-01  e=2.597E-02  Parabacteroides merdae ATCC 43184
  8jaz-assembly2_B  TM=3.994E-01  e=1.692E-03  Azotobacter chroococcum NCIMB 8003
  5gkq-assembly1_A  TM=4.496E-01  e=5.756E-03  Paraglaciecola chathamensis S18K6
  4nk8-assembly1_A  TM=4.815E-01  e=1.072E+00  Pseudomonas syringae pv. tomato str. DC3000

Foldseek 3Di:
DDDDDDDPPDDDDDDDDDDDDDDPDDPLPQAEAEPPPRPLEPLVVQVVDDQNYEDEYEFAEGECPPRNYDPAREHDARYEYEYPAAVGAEYAHQLEAAHYEAECHENYEYEHHEFENAEEQEAQHYEAECYQYEYEHYEQEHGEHAAAALHYEHENHENHEYANYEQENRWYPDDDDRTYANYEYHLYAYHAELYEQEHYQAESYEYEPNYAHEHFLAEQYQHHHPLHYESYEYPDLAHNHQHALYEQPNYRHANYHHNNRGDHLVVQQVDPNVNSRHHHDRDDQCFPCVVVVRRDGDPPGPQALSGDPPQQFQDCVSGRFGRHNQTGPPNDRD

Radius of gyration: 19.74 Å; Cα contacts (8 Å, |Δi|>4): 1030; chains: 1; bounding box: 55×53×56 Å